Protein AF-A0A8H3SDQ5-F1 (afdb_monomer_lite)

Foldseek 3Di:
DDDDDDDDPDDDDDPPPPQDDCDPLNVVVLVVQQDPPCVVCSLLSVLLCLPDLVNLVCLQPVPPDPDDDDDDPDHRDPSDDSVSSVVSNLVSCVVLVLSNLLSCLVVVLQCLQCPPLSVLLSLLSCLCVVVVDDQPPPVSVVVSVVVDPDDPVSNVVSSLQNVLLVQQSQLASDSSLSSLCSSVVVSHLVSLVVDDLVVQLVSSVVSPDDSVRSNSSNVRSVVVVD

Radius of gyration: 19.56 Å; chains: 1; bounding box: 53×41×50 Å

Sequence (226 aa):
MPHQWLDAAGAADTGLEGIGAVTPAVCGWFLEQLTPSKPNYLMEQLIELLFPRAGLDRLIDPKSTPESTSASKAQSPKDLSAAVLSRLRLGVFKAEPLRSINRLIAQGKFVKSLQSDATAVRDILSTMTEEALEIGSPDLLARVAIRIDTTQQELSDALVAVQSLQALVRIAEDPEDVPIIYGKRYRTIRVIMQADKDSWIAQMVKEGISKDNALKAYDFAERIDC

Organism: NCBI:txid91492

Secondary structure (DSSP, 8-state):
----------------TTS----HHHHHHHHHHS-TT-GGGHHHHHHHHH-SGGGTHHHH-TTSSS----S---PPPTT--HHHHHHHHHHHHHH-HHHHHHHHHHTTTTHHHHGGGHHHHHHHHHHHHHHTPPTT-HHHHHHHHHH----HHHHHHHHHHHHHHHHHHHH-SSTTHHHHHHHTT--SHHHHHTS-HHHHHHHHHHTT--HHHHHHHHHHHHHHH-

pLDDT: mean 80.73, std 18.99, range [26.91, 97.31]

Structure (mmCIF, N/CA/C/O backbone):
data_AF-A0A8H3SDQ5-F1
#
_entry.id   AF-A0A8H3SDQ5-F1
#
loop_
_atom_site.group_PDB
_atom_site.id
_atom_site.type_symbol
_atom_site.label_atom_id
_atom_site.label_alt_id
_atom_site.label_comp_id
_atom_site.label_asym_id
_atom_site.label_entity_id
_atom_site.label_seq_id
_atom_site.pdbx_PDB_ins_code
_atom_site.Cartn_x
_atom_site.Cartn_y
_atom_site.Cartn_z
_atom_site.occupancy
_atom_site.B_iso_or_equiv
_atom_site.auth_seq_id
_atom_site.auth_comp_id
_atom_site.auth_asym_id
_atom_site.auth_atom_id
_atom_site.pdbx_PDB_model_num
ATOM 1 N N . MET A 1 1 ? 37.833 10.287 6.181 1.00 30.58 1 MET A N 1
ATOM 2 C CA . MET A 1 1 ? 37.771 8.811 6.160 1.00 30.58 1 MET A CA 1
ATOM 3 C C . MET A 1 1 ? 36.529 8.411 5.376 1.00 30.58 1 MET A C 1
ATOM 5 O O . MET A 1 1 ? 35.463 8.870 5.766 1.00 30.58 1 MET A O 1
ATOM 9 N N . PRO A 1 2 ? 36.654 7.707 4.238 1.00 34.69 2 PRO A N 1
ATOM 10 C CA . PRO A 1 2 ? 35.530 7.436 3.348 1.00 34.69 2 PRO A CA 1
ATOM 11 C C . PRO A 1 2 ? 34.860 6.073 3.614 1.00 34.69 2 PRO A C 1
ATOM 13 O O . PRO A 1 2 ? 35.528 5.074 3.850 1.00 34.69 2 PRO A O 1
ATOM 16 N N . HIS A 1 3 ? 33.527 6.119 3.570 1.00 31.58 3 HIS A N 1
ATOM 17 C CA . HIS A 1 3 ? 32.499 5.103 3.304 1.00 31.58 3 HIS A CA 1
ATOM 18 C C . HIS A 1 3 ? 32.880 3.607 3.244 1.00 31.58 3 HIS A C 1
ATOM 20 O O . HIS A 1 3 ? 33.429 3.131 2.255 1.00 31.58 3 HIS A O 1
ATOM 26 N N . GLN A 1 4 ? 32.403 2.851 4.240 1.00 30.08 4 GLN A N 1
ATOM 27 C CA . GLN A 1 4 ? 32.106 1.415 4.163 1.00 30.08 4 GLN A CA 1
ATOM 28 C C . GLN A 1 4 ? 30.583 1.233 4.097 1.00 30.08 4 GLN A C 1
ATOM 30 O O . GLN A 1 4 ? 29.905 1.321 5.114 1.00 30.08 4 GLN A O 1
ATOM 35 N N . TRP A 1 5 ? 30.051 1.009 2.898 1.00 30.19 5 TRP A N 1
ATOM 36 C CA . TRP A 1 5 ? 28.708 0.463 2.664 1.00 30.19 5 TRP A CA 1
ATOM 37 C C . TRP A 1 5 ? 28.781 -0.395 1.406 1.00 30.19 5 TRP A C 1
ATOM 39 O O . TRP A 1 5 ? 28.366 0.034 0.338 1.00 30.19 5 TRP A O 1
ATOM 49 N N . LEU A 1 6 ? 29.419 -1.555 1.519 1.00 33.38 6 LEU A N 1
ATOM 50 C CA . LEU A 1 6 ? 29.415 -2.652 0.550 1.00 33.38 6 LEU A CA 1
ATOM 51 C C . LEU A 1 6 ? 30.178 -3.780 1.237 1.00 33.38 6 LEU A C 1
ATOM 53 O O . LEU A 1 6 ? 31.396 -3.788 1.178 1.00 33.38 6 LEU A O 1
ATOM 57 N N . ASP A 1 7 ? 29.466 -4.592 2.019 1.00 31.41 7 ASP A N 1
ATOM 58 C CA . ASP A 1 7 ? 29.777 -6.004 2.289 1.00 31.41 7 ASP A CA 1
ATOM 59 C C . ASP A 1 7 ? 28.796 -6.539 3.338 1.00 31.41 7 ASP A C 1
ATOM 61 O O . ASP A 1 7 ? 29.049 -6.551 4.538 1.00 31.41 7 ASP A O 1
ATOM 65 N N . ALA A 1 8 ? 27.629 -6.964 2.857 1.00 30.55 8 ALA A N 1
ATOM 66 C CA . ALA A 1 8 ? 26.777 -7.929 3.545 1.00 30.55 8 ALA A CA 1
ATOM 67 C C . ALA A 1 8 ? 25.876 -8.633 2.517 1.00 30.55 8 ALA A C 1
ATOM 69 O O . ALA A 1 8 ? 24.652 -8.611 2.607 1.00 30.55 8 ALA A O 1
ATOM 70 N N . ALA A 1 9 ? 26.493 -9.243 1.502 1.00 33.22 9 ALA A N 1
ATOM 71 C CA . ALA A 1 9 ? 25.845 -10.278 0.705 1.00 33.22 9 ALA A CA 1
ATOM 72 C C . ALA A 1 9 ? 26.031 -11.619 1.432 1.00 33.22 9 ALA A C 1
ATOM 74 O O . ALA A 1 9 ? 26.952 -12.382 1.150 1.00 33.22 9 ALA A O 1
ATOM 75 N N . GLY A 1 10 ? 25.177 -11.869 2.425 1.00 26.91 10 GLY A N 1
ATOM 76 C CA . GLY A 1 10 ? 24.978 -13.200 2.988 1.00 26.91 10 GLY A CA 1
ATOM 77 C C . GLY A 1 10 ? 24.065 -13.990 2.058 1.00 26.91 10 GLY A C 1
ATOM 78 O O . GLY A 1 10 ? 22.919 -13.605 1.844 1.00 26.91 10 GLY A O 1
ATOM 79 N N . ALA A 1 11 ? 24.608 -15.054 1.475 1.00 39.62 11 ALA A N 1
ATOM 80 C CA . ALA A 1 11 ? 23.946 -15.942 0.536 1.00 39.62 11 ALA A CA 1
ATOM 81 C C . ALA A 1 11 ? 22.596 -16.461 1.064 1.00 39.62 11 ALA A C 1
ATOM 83 O O . ALA A 1 11 ? 22.542 -17.199 2.046 1.00 39.62 11 ALA A O 1
ATOM 84 N N . ALA A 1 12 ? 21.521 -16.123 0.356 1.00 31.56 12 ALA A N 1
ATOM 85 C CA . ALA A 1 12 ? 20.292 -16.897 0.343 1.00 31.56 12 ALA A CA 1
ATOM 86 C C . ALA A 1 12 ? 19.918 -17.125 -1.122 1.00 31.56 12 ALA A C 1
ATOM 88 O O . ALA A 1 12 ? 19.583 -16.194 -1.858 1.00 31.56 12 ALA A O 1
ATOM 89 N N . ASP A 1 13 ? 20.069 -18.384 -1.512 1.00 37.22 13 ASP A N 1
ATOM 90 C CA . ASP A 1 13 ? 19.678 -19.003 -2.769 1.00 37.22 13 ASP A CA 1
ATOM 91 C C . ASP A 1 13 ? 18.252 -18.571 -3.159 1.00 37.22 13 ASP A C 1
ATOM 93 O O . ASP A 1 13 ? 17.250 -19.060 -2.639 1.00 37.22 13 ASP A O 1
ATOM 97 N N . THR A 1 14 ? 18.160 -17.559 -4.019 1.00 34.75 14 THR A N 1
ATOM 98 C CA . THR A 1 14 ? 16.919 -17.145 -4.671 1.00 34.75 14 THR A CA 1
ATOM 99 C C . THR A 1 14 ? 17.187 -17.237 -6.159 1.00 34.75 14 THR A C 1
ATOM 101 O O . THR A 1 14 ? 18.066 -16.550 -6.672 1.00 34.75 14 THR A O 1
ATOM 104 N N . GLY A 1 15 ? 16.466 -18.131 -6.840 1.00 31.66 15 GLY A N 1
ATOM 105 C CA . GLY A 1 15 ? 16.557 -18.379 -8.279 1.00 31.66 15 GLY A CA 1
ATOM 106 C C . GLY A 1 15 ? 16.223 -17.144 -9.121 1.00 31.66 15 GLY A C 1
ATOM 107 O O . GLY A 1 15 ? 15.150 -17.045 -9.708 1.00 31.66 15 GLY A O 1
ATOM 108 N N . LEU A 1 16 ? 17.162 -16.204 -9.172 1.00 35.38 16 LEU A N 1
ATOM 109 C CA . LEU A 1 16 ? 17.170 -14.973 -9.956 1.00 35.38 16 LEU A CA 1
ATOM 110 C C . LEU A 1 16 ? 18.430 -14.923 -10.834 1.00 35.38 16 LEU A C 1
ATOM 112 O O . LEU A 1 16 ? 19.017 -13.865 -11.054 1.00 35.38 16 LEU A O 1
ATOM 116 N N . GLU A 1 17 ? 18.850 -16.067 -11.371 1.00 32.06 17 GLU A N 1
ATOM 117 C CA . GLU A 1 17 ? 19.803 -16.083 -12.476 1.00 32.06 17 GLU A CA 1
ATOM 118 C C . GLU A 1 17 ? 19.077 -15.642 -13.755 1.00 32.06 17 GLU A C 1
ATOM 120 O O . GLU A 1 17 ? 18.335 -16.405 -14.368 1.00 32.06 17 GLU A O 1
ATOM 125 N N . GLY A 1 18 ? 19.251 -14.371 -14.137 1.00 36.41 18 GLY A N 1
ATOM 126 C CA . GLY A 1 18 ? 18.887 -13.904 -15.480 1.00 36.41 18 GLY A CA 1
ATOM 127 C C . GLY A 1 18 ? 18.412 -12.459 -15.635 1.00 36.41 18 GLY A C 1
ATOM 128 O O . GLY A 1 18 ? 18.231 -12.026 -16.770 1.00 36.41 18 GLY A O 1
ATOM 129 N N . ILE A 1 19 ? 18.211 -11.678 -14.566 1.00 44.28 19 ILE A N 1
ATOM 130 C CA . ILE A 1 19 ? 17.657 -10.313 -14.691 1.00 44.28 19 ILE A CA 1
ATOM 131 C C . ILE A 1 19 ? 18.576 -9.298 -13.997 1.00 44.28 19 ILE A C 1
ATOM 133 O O . ILE A 1 19 ? 18.698 -9.273 -12.774 1.00 44.28 19 ILE A O 1
ATOM 137 N N . GLY A 1 20 ? 19.243 -8.471 -14.810 1.00 50.56 20 GLY A N 1
ATOM 138 C CA . GLY A 1 20 ? 20.377 -7.618 -14.438 1.00 50.56 20 GLY A CA 1
ATOM 139 C C . GLY A 1 20 ? 20.200 -6.771 -13.171 1.00 50.56 20 GLY A C 1
ATOM 140 O O . GLY A 1 20 ? 19.129 -6.232 -12.873 1.00 50.56 20 GLY A O 1
ATOM 141 N N . ALA A 1 21 ? 21.283 -6.638 -12.403 1.00 60.00 21 ALA A N 1
ATOM 142 C CA . ALA A 1 21 ? 21.400 -5.685 -11.299 1.00 60.00 21 ALA A CA 1
ATOM 143 C C . ALA A 1 21 ? 21.074 -4.250 -11.764 1.00 60.00 21 ALA A C 1
ATOM 145 O O . ALA A 1 21 ? 21.225 -3.926 -12.942 1.00 60.00 21 ALA A O 1
ATOM 146 N N . VAL A 1 22 ? 20.596 -3.389 -10.856 1.00 69.31 22 VAL A N 1
ATOM 147 C CA . VAL A 1 22 ? 20.411 -1.964 -11.179 1.00 69.31 22 VAL A CA 1
ATOM 148 C C . VAL A 1 22 ? 21.799 -1.407 -11.478 1.00 69.31 22 VAL A C 1
ATOM 150 O O . VAL A 1 22 ? 22.673 -1.440 -10.613 1.00 69.31 22 VAL A O 1
ATOM 153 N N . THR A 1 23 ? 22.033 -0.973 -12.715 1.00 79.31 23 THR A N 1
ATOM 154 C CA . THR A 1 23 ? 23.366 -0.526 -13.120 1.00 79.31 23 THR A CA 1
ATOM 155 C C . THR A 1 23 ? 23.669 0.848 -12.512 1.00 79.31 23 THR A C 1
ATOM 157 O O . THR A 1 23 ? 22.746 1.639 -12.293 1.00 79.31 23 THR A O 1
ATOM 160 N N . PRO A 1 24 ? 24.950 1.195 -12.279 1.00 81.00 24 PRO A N 1
ATOM 161 C CA . PRO A 1 24 ? 25.327 2.537 -11.832 1.00 81.00 24 PRO A CA 1
ATOM 162 C C . PRO A 1 24 ? 24.789 3.650 -12.744 1.00 81.00 24 PRO A C 1
ATOM 164 O O . PRO A 1 24 ? 24.462 4.730 -12.263 1.00 81.00 24 PRO A O 1
ATOM 167 N N . ALA A 1 25 ? 24.635 3.366 -14.044 1.00 81.75 25 ALA A N 1
ATOM 168 C CA . ALA A 1 25 ? 24.032 4.280 -15.011 1.00 81.75 25 ALA A CA 1
ATOM 169 C C . ALA A 1 25 ? 22.540 4.536 -14.734 1.00 81.75 25 ALA A C 1
ATOM 171 O O . ALA A 1 25 ? 22.094 5.678 -14.814 1.00 81.75 25 ALA A O 1
ATOM 172 N N . VAL A 1 26 ? 21.775 3.502 -14.362 1.00 81.75 26 VAL A N 1
ATOM 173 C CA . VAL A 1 26 ? 20.369 3.653 -13.949 1.00 81.75 26 VAL A CA 1
ATOM 174 C C . VAL A 1 26 ? 20.271 4.445 -12.647 1.00 81.75 26 VAL A C 1
ATOM 176 O O . VAL A 1 26 ? 19.470 5.373 -12.567 1.00 81.75 26 VAL A O 1
ATOM 179 N N . CYS A 1 27 ? 21.108 4.142 -11.650 1.00 80.38 27 CYS A N 1
ATOM 180 C CA . CYS A 1 27 ? 21.134 4.895 -10.392 1.00 80.38 27 CYS A CA 1
ATOM 181 C C . CYS A 1 27 ? 21.476 6.376 -10.613 1.00 80.38 27 CYS A C 1
ATOM 183 O O . CYS A 1 27 ? 20.779 7.244 -10.095 1.00 80.38 27 CYS A O 1
ATOM 185 N N . GLY A 1 28 ? 22.516 6.663 -11.403 1.00 79.94 28 GLY A N 1
ATOM 186 C CA . GLY A 1 28 ? 22.921 8.028 -11.740 1.00 79.94 28 GLY A CA 1
ATOM 187 C C . GLY A 1 28 ? 21.809 8.798 -12.447 1.00 79.94 28 GLY A C 1
ATOM 188 O O . GLY A 1 28 ? 21.490 9.911 -12.044 1.00 79.94 28 GLY A O 1
ATOM 189 N N . TRP A 1 29 ? 21.142 8.170 -13.419 1.00 84.12 29 TRP A N 1
ATOM 190 C CA . TRP A 1 29 ? 20.010 8.786 -14.107 1.00 84.12 29 TRP A CA 1
ATOM 191 C C . TRP A 1 29 ? 18.845 9.090 -13.161 1.00 84.12 29 TRP A C 1
ATOM 193 O O . TRP A 1 29 ? 18.286 10.180 -13.219 1.00 84.12 29 TRP A O 1
ATOM 203 N N . PHE A 1 30 ? 18.498 8.176 -12.248 1.00 83.12 30 PHE A N 1
ATOM 204 C CA . PHE A 1 30 ? 17.477 8.451 -11.234 1.00 83.12 30 PHE A CA 1
ATOM 205 C C . PHE A 1 30 ? 17.857 9.645 -10.359 1.00 83.12 30 PHE A C 1
ATOM 207 O O . PHE A 1 30 ? 17.029 10.522 -10.154 1.00 83.12 30 PHE A O 1
ATOM 214 N N . LEU A 1 31 ? 19.106 9.721 -9.895 1.00 80.75 31 LEU A N 1
ATOM 215 C CA . LEU A 1 31 ? 19.585 10.860 -9.107 1.00 80.75 31 LEU A CA 1
ATOM 216 C C . LEU A 1 31 ? 19.505 12.186 -9.877 1.00 80.75 31 LEU A C 1
ATOM 218 O O . LEU A 1 31 ? 19.239 13.209 -9.261 1.00 80.75 31 LEU A O 1
ATOM 222 N N . GLU A 1 32 ? 19.683 12.177 -11.199 1.00 81.62 32 GLU A N 1
ATOM 223 C CA . GLU A 1 32 ? 19.491 13.365 -12.045 1.00 81.62 32 GLU A CA 1
ATOM 224 C C . GLU A 1 32 ? 18.017 13.774 -12.182 1.00 81.62 32 GLU A C 1
ATOM 226 O O . GLU A 1 32 ? 17.725 14.963 -12.319 1.00 81.62 32 GLU A O 1
ATOM 231 N N . GLN A 1 33 ? 17.083 12.815 -12.150 1.00 78.00 33 GLN A N 1
ATOM 232 C CA . GLN A 1 33 ? 15.643 13.111 -12.147 1.00 78.00 33 GLN A CA 1
ATOM 233 C C . GLN A 1 33 ? 15.166 13.659 -10.797 1.00 78.00 33 GLN A C 1
ATOM 235 O O . GLN A 1 33 ? 14.177 14.389 -10.737 1.00 78.00 33 GLN A O 1
ATOM 240 N N . LEU A 1 34 ? 15.850 13.306 -9.708 1.00 80.50 34 LEU A N 1
ATOM 241 C CA . LEU A 1 34 ? 15.532 13.782 -8.368 1.00 80.50 34 LEU A CA 1
ATOM 242 C C . LEU A 1 34 ? 16.129 15.183 -8.182 1.00 80.50 34 LEU A C 1
ATOM 244 O O . LEU A 1 34 ? 17.340 15.386 -8.186 1.00 80.50 34 LEU A O 1
ATOM 248 N N . THR A 1 35 ? 15.267 16.183 -8.028 1.00 66.12 35 THR A N 1
ATOM 249 C CA . THR A 1 35 ? 15.677 17.583 -7.883 1.00 66.12 35 THR A CA 1
ATOM 250 C C . THR A 1 35 ? 16.574 17.784 -6.647 1.00 66.12 35 THR A C 1
ATOM 252 O O . THR A 1 35 ? 16.138 17.533 -5.517 1.00 66.12 35 THR A O 1
ATOM 255 N N . PRO A 1 36 ? 17.793 18.340 -6.799 1.00 55.78 36 PRO A N 1
ATOM 256 C CA . PRO A 1 36 ? 18.720 18.551 -5.683 1.00 55.78 36 PRO A CA 1
ATOM 257 C C . PRO A 1 36 ? 18.316 19.693 -4.734 1.00 55.78 36 PRO A C 1
ATOM 259 O O . PRO A 1 36 ? 18.978 19.917 -3.724 1.00 55.78 36 PRO A O 1
ATOM 262 N N . SER A 1 37 ? 17.230 20.424 -5.007 1.00 50.81 37 SER A N 1
ATOM 263 C CA . SER A 1 37 ? 16.805 21.579 -4.202 1.00 50.81 37 SER A CA 1
ATOM 264 C C . SER A 1 37 ? 16.304 21.222 -2.797 1.00 50.81 37 SER A C 1
ATOM 266 O O . SER A 1 37 ? 16.158 22.113 -1.963 1.00 50.81 37 SER A O 1
ATOM 268 N N . LYS A 1 38 ? 16.024 19.942 -2.517 1.00 54.56 38 LYS A N 1
ATOM 269 C CA . LYS A 1 38 ? 15.544 19.459 -1.213 1.00 54.56 38 LYS A CA 1
ATOM 270 C C . LYS A 1 38 ? 16.165 18.090 -0.869 1.00 54.56 38 LYS A C 1
ATOM 272 O O . LYS A 1 38 ? 15.482 17.073 -0.979 1.00 54.56 38 LYS A O 1
ATOM 277 N N . PRO A 1 39 ? 17.443 18.039 -0.444 1.00 54.97 39 PRO A N 1
ATOM 278 C CA . PRO A 1 39 ? 18.153 16.778 -0.186 1.00 54.97 39 PRO A CA 1
ATOM 279 C C . PRO A 1 39 ? 17.498 15.921 0.908 1.00 54.97 39 PRO A C 1
ATOM 281 O O . PRO A 1 39 ? 17.577 14.699 0.856 1.00 54.97 39 PRO A O 1
ATOM 284 N N . ASN A 1 40 ? 16.774 16.545 1.844 1.00 59.00 40 ASN A N 1
ATOM 285 C CA . ASN A 1 40 ? 16.072 15.846 2.926 1.00 59.00 40 ASN A CA 1
ATOM 286 C C . ASN A 1 40 ? 14.792 15.115 2.479 1.00 59.00 40 ASN A C 1
ATOM 288 O O . ASN A 1 40 ? 14.148 14.498 3.315 1.00 59.00 40 ASN A O 1
ATOM 292 N N . TYR A 1 41 ? 14.425 15.183 1.193 1.00 73.31 41 TYR A N 1
ATOM 293 C CA . TYR A 1 41 ? 13.191 14.596 0.654 1.00 73.31 41 TYR A CA 1
ATOM 294 C C . TYR A 1 41 ? 13.456 13.651 -0.528 1.00 73.31 41 TYR A C 1
ATOM 296 O O . TYR A 1 41 ? 12.649 13.541 -1.453 1.00 73.31 41 TYR A O 1
ATOM 304 N N . LEU A 1 42 ? 14.642 13.032 -0.573 1.00 81.19 42 LEU A N 1
ATOM 305 C CA . LEU A 1 42 ? 15.037 12.154 -1.679 1.00 81.19 42 LEU A CA 1
ATOM 306 C C . LEU A 1 42 ? 14.077 10.962 -1.819 1.00 81.19 42 LEU A C 1
ATOM 308 O O . LEU A 1 42 ? 13.702 10.596 -2.931 1.00 81.19 42 LEU A O 1
ATOM 312 N N . MET A 1 43 ? 13.672 10.373 -0.691 1.00 84.06 43 MET A N 1
ATOM 313 C CA . MET A 1 43 ? 12.797 9.203 -0.680 1.00 84.06 43 MET A CA 1
ATOM 314 C C . MET A 1 43 ? 11.390 9.553 -1.163 1.00 84.06 43 MET A C 1
ATOM 316 O O . MET A 1 43 ? 10.798 8.820 -1.946 1.00 84.06 43 MET A O 1
ATOM 320 N N . GLU A 1 44 ? 10.872 10.704 -0.751 1.00 84.69 44 GLU A N 1
ATOM 321 C CA . GLU A 1 44 ? 9.589 11.237 -1.186 1.00 84.69 44 GLU A CA 1
ATOM 322 C C . GLU A 1 44 ? 9.607 11.459 -2.690 1.00 84.69 44 GLU A C 1
ATOM 324 O O . GLU A 1 44 ? 8.751 10.920 -3.378 1.00 84.69 44 GLU A O 1
ATOM 329 N N . GLN A 1 45 ? 10.620 12.149 -3.217 1.00 85.06 45 GLN A N 1
ATOM 330 C CA . GLN A 1 45 ? 10.758 12.370 -4.658 1.00 85.06 45 GLN A CA 1
ATOM 331 C C . GLN A 1 45 ? 10.868 11.049 -5.438 1.00 85.06 45 GLN A C 1
ATOM 333 O O . GLN A 1 45 ? 10.277 10.909 -6.508 1.00 85.06 45 GLN A O 1
ATOM 338 N N . LEU A 1 46 ? 11.569 10.050 -4.891 1.00 87.62 46 LEU A N 1
ATOM 339 C CA . LEU A 1 46 ? 11.663 8.725 -5.502 1.00 87.62 46 LEU A CA 1
ATOM 340 C C . LEU A 1 46 ? 10.307 8.002 -5.511 1.00 87.62 46 LEU A C 1
ATOM 342 O O . LEU A 1 46 ? 9.930 7.416 -6.526 1.00 87.62 46 LEU A O 1
ATOM 346 N N . ILE A 1 47 ? 9.547 8.071 -4.418 1.00 88.31 47 ILE A N 1
ATOM 347 C CA . ILE A 1 47 ? 8.179 7.541 -4.343 1.00 88.31 47 ILE A CA 1
ATOM 348 C C . ILE A 1 47 ? 7.257 8.295 -5.309 1.00 88.31 47 ILE A C 1
ATOM 350 O O . ILE A 1 47 ? 6.434 7.685 -5.987 1.00 88.31 47 ILE A O 1
ATOM 354 N N . GLU A 1 48 ? 7.392 9.613 -5.428 1.00 87.44 48 GLU A N 1
ATOM 355 C CA . GLU A 1 48 ? 6.602 10.403 -6.373 1.00 87.44 48 GLU A CA 1
ATOM 356 C C . GLU A 1 48 ? 6.857 10.015 -7.828 1.00 87.44 48 GLU A C 1
ATOM 358 O O . GLU A 1 48 ? 5.920 10.050 -8.627 1.00 87.44 48 GLU A O 1
ATOM 363 N N . LEU A 1 49 ? 8.098 9.644 -8.144 1.00 87.31 49 LEU A N 1
ATOM 364 C CA . LEU A 1 49 ? 8.540 9.232 -9.470 1.00 87.31 49 LEU A CA 1
ATOM 365 C C . LEU A 1 49 ? 8.116 7.797 -9.812 1.00 87.31 49 LEU A C 1
ATOM 367 O O . LEU A 1 49 ? 7.732 7.519 -10.947 1.00 87.31 49 LEU A O 1
ATOM 371 N N . LEU A 1 50 ? 8.194 6.877 -8.846 1.00 88.56 50 LEU A N 1
ATOM 372 C CA . LEU A 1 50 ? 7.950 5.448 -9.077 1.00 88.56 50 LEU A CA 1
ATOM 373 C C . LEU A 1 50 ? 6.469 5.044 -9.004 1.00 88.56 50 LEU A C 1
ATOM 375 O O . LEU A 1 50 ? 6.122 3.915 -9.363 1.00 88.56 50 LEU A O 1
ATOM 379 N N . PHE A 1 51 ? 5.597 5.934 -8.529 1.00 88.88 51 PHE A N 1
ATOM 380 C CA . PHE A 1 51 ? 4.187 5.643 -8.293 1.00 88.88 51 PHE A CA 1
ATOM 381 C C . PHE A 1 51 ? 3.290 6.708 -8.939 1.00 88.88 51 PHE A C 1
ATOM 383 O O . PHE A 1 51 ? 3.537 7.902 -8.760 1.00 88.88 51 PHE A O 1
ATOM 390 N N . PRO A 1 52 ? 2.213 6.319 -9.648 1.00 86.00 52 PRO A N 1
ATOM 391 C CA . PRO A 1 52 ? 1.710 4.957 -9.815 1.00 86.00 52 PRO A CA 1
ATOM 392 C C . PRO A 1 52 ? 2.412 4.244 -10.981 1.00 86.00 52 PRO A C 1
ATOM 394 O O . PRO A 1 52 ? 3.071 4.875 -11.809 1.00 86.00 52 PRO A O 1
ATOM 397 N N . ARG A 1 53 ? 2.203 2.932 -11.112 1.00 85.56 53 ARG A N 1
ATOM 398 C CA . ARG A 1 53 ? 2.783 2.102 -12.177 1.00 85.56 53 ARG A CA 1
ATOM 399 C C . ARG A 1 53 ? 2.506 2.658 -13.575 1.00 85.56 53 ARG A C 1
ATOM 401 O O . ARG A 1 53 ? 3.391 2.634 -14.419 1.00 85.56 53 ARG A O 1
ATOM 408 N N . ALA A 1 54 ? 1.311 3.207 -13.801 1.00 82.44 54 ALA A N 1
ATOM 409 C CA . ALA A 1 54 ? 0.910 3.791 -15.086 1.00 82.44 54 ALA A CA 1
ATOM 410 C C . ALA A 1 54 ? 1.789 4.977 -15.548 1.00 82.44 54 ALA A C 1
ATOM 412 O O . ALA A 1 54 ? 1.754 5.340 -16.720 1.00 82.44 54 ALA A O 1
ATOM 413 N N . GLY A 1 55 ? 2.559 5.599 -14.646 1.00 78.00 55 GLY A N 1
ATOM 414 C CA . GLY A 1 55 ? 3.503 6.667 -14.986 1.00 78.00 55 GLY A CA 1
ATOM 415 C C . GLY A 1 55 ? 4.883 6.170 -15.428 1.00 78.00 55 GLY A C 1
ATOM 416 O O . GLY A 1 55 ? 5.642 6.949 -15.999 1.00 78.00 55 GLY A O 1
ATOM 417 N N . LEU A 1 56 ? 5.211 4.895 -15.194 1.00 84.44 56 LEU A N 1
ATOM 418 C CA . LEU A 1 56 ? 6.564 4.358 -15.376 1.00 84.44 56 LEU A CA 1
ATOM 419 C C . LEU A 1 56 ? 6.974 4.221 -16.842 1.00 84.44 56 LEU A C 1
ATOM 421 O O . LEU A 1 56 ? 8.145 4.413 -17.161 1.00 84.44 56 LEU A O 1
ATOM 425 N N . ASP A 1 57 ? 6.029 3.945 -17.741 1.00 81.56 57 ASP A N 1
ATOM 426 C CA . ASP A 1 57 ? 6.326 3.793 -19.172 1.00 81.56 57 ASP A CA 1
ATOM 427 C C . ASP A 1 57 ? 6.911 5.086 -19.769 1.00 81.56 57 ASP A C 1
ATOM 429 O O . ASP A 1 57 ? 7.779 5.041 -20.643 1.00 81.56 57 ASP A O 1
ATOM 433 N N . ARG A 1 58 ? 6.537 6.245 -19.206 1.00 79.31 58 ARG A N 1
ATOM 434 C CA . ARG A 1 58 ? 7.070 7.564 -19.584 1.00 79.31 58 ARG A CA 1
ATOM 435 C C . ARG A 1 58 ? 8.548 7.742 -19.229 1.00 79.31 58 ARG A C 1
ATOM 437 O O . ARG A 1 58 ? 9.217 8.566 -19.844 1.00 79.31 58 ARG A O 1
ATOM 444 N N . LEU A 1 59 ? 9.054 6.992 -18.247 1.00 82.00 59 LEU A N 1
ATOM 445 C CA . LEU A 1 59 ? 10.469 7.012 -17.859 1.00 82.00 59 LEU A CA 1
ATOM 446 C C . LEU A 1 59 ? 11.333 6.207 -18.835 1.00 82.00 59 LEU A C 1
ATOM 448 O O . LEU A 1 59 ? 12.512 6.506 -19.003 1.00 82.00 59 LEU A O 1
ATOM 452 N N . ILE A 1 60 ? 10.749 5.193 -19.479 1.00 80.62 60 ILE A N 1
ATOM 453 C CA . ILE A 1 60 ? 11.435 4.355 -20.465 1.00 80.62 60 ILE A CA 1
ATOM 454 C C . ILE A 1 60 ? 11.436 5.058 -21.823 1.00 80.62 60 ILE A C 1
ATOM 456 O O . ILE A 1 60 ? 12.502 5.221 -22.421 1.00 80.62 60 ILE A O 1
ATOM 460 N N . ASP A 1 61 ? 10.262 5.508 -22.280 1.00 75.81 61 ASP A N 1
ATOM 461 C CA . ASP A 1 61 ? 10.087 6.206 -23.555 1.00 75.81 61 ASP A CA 1
ATOM 462 C C . ASP A 1 61 ? 9.324 7.536 -23.385 1.00 75.81 61 ASP A C 1
ATOM 464 O O . ASP A 1 61 ? 8.090 7.577 -23.475 1.00 75.81 61 ASP A O 1
ATOM 468 N N . PRO A 1 62 ? 10.051 8.655 -23.207 1.00 65.62 62 PRO A N 1
ATOM 469 C CA . PRO A 1 62 ? 9.460 9.984 -23.058 1.00 65.62 62 PRO A CA 1
ATOM 470 C C . PRO A 1 62 ? 8.710 10.487 -24.303 1.00 65.62 62 PRO A C 1
ATOM 472 O O . PRO A 1 62 ? 8.014 11.496 -24.221 1.00 65.62 62 PRO A O 1
ATOM 475 N N . LYS A 1 63 ? 8.866 9.842 -25.472 1.00 59.72 63 LYS A N 1
ATOM 476 C CA . LYS A 1 63 ? 8.289 10.294 -26.755 1.00 59.72 63 LYS A CA 1
ATOM 477 C C . LYS A 1 63 ? 6.925 9.671 -27.073 1.00 59.72 63 LYS A C 1
ATOM 479 O O . LYS A 1 63 ? 6.343 9.985 -28.108 1.00 59.72 63 LYS A O 1
ATOM 484 N N . SER A 1 64 ? 6.404 8.812 -26.2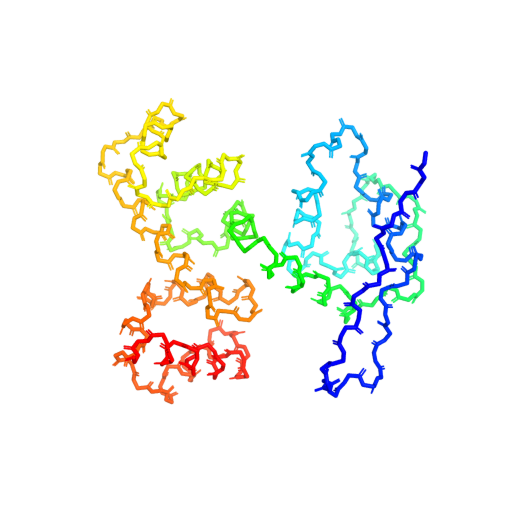02 1.00 50.78 64 SER A N 1
ATOM 485 C CA . SER A 1 64 ? 5.217 7.986 -26.451 1.00 50.78 64 SER A CA 1
ATOM 486 C C . SER A 1 64 ? 3.855 8.686 -26.241 1.00 50.78 64 SER A C 1
ATOM 488 O O . SER A 1 64 ? 2.814 8.039 -26.349 1.00 50.78 64 SER A O 1
ATOM 490 N N . THR A 1 65 ? 3.785 10.001 -25.977 1.00 43.66 65 THR A N 1
ATOM 491 C CA . THR A 1 65 ? 2.501 10.746 -25.935 1.00 43.66 65 THR A CA 1
ATOM 492 C C . THR A 1 65 ? 2.682 12.232 -26.302 1.00 43.66 65 THR A C 1
ATOM 494 O O . THR A 1 65 ? 3.647 12.849 -25.842 1.00 43.66 65 THR A O 1
ATOM 497 N N . PRO A 1 66 ? 1.788 12.836 -27.117 1.00 44.72 66 PRO A N 1
ATOM 498 C CA . PRO A 1 66 ? 1.919 14.216 -27.571 1.00 44.72 66 PRO A CA 1
ATOM 499 C C . PRO A 1 66 ? 1.360 15.165 -26.513 1.00 44.72 66 PRO A C 1
ATOM 501 O O . PRO A 1 66 ? 0.186 15.484 -26.569 1.00 44.72 66 PRO A O 1
ATOM 504 N N . GLU A 1 67 ? 2.171 15.540 -25.525 1.00 48.72 67 GLU A N 1
ATOM 505 C CA . GLU A 1 67 ? 2.073 16.781 -24.730 1.00 48.72 67 GLU A CA 1
ATOM 506 C C . GLU A 1 67 ? 2.875 16.608 -23.435 1.00 48.72 67 GLU A C 1
ATOM 508 O O . GLU A 1 67 ? 2.389 16.048 -22.458 1.00 48.72 67 GLU A O 1
ATOM 513 N N . SER A 1 68 ? 4.114 17.104 -23.414 1.00 39.09 68 SER A N 1
ATOM 514 C CA . SER A 1 68 ? 4.615 17.817 -22.237 1.00 39.09 68 SER A CA 1
ATOM 515 C C . SER A 1 68 ? 5.879 18.594 -22.587 1.00 39.09 68 SER A C 1
ATOM 517 O O . SER A 1 68 ? 6.956 18.050 -22.829 1.00 39.09 68 SER A O 1
ATOM 519 N N . THR A 1 69 ? 5.727 19.909 -22.615 1.00 45.50 69 THR A N 1
ATOM 520 C CA . THR A 1 69 ? 6.803 20.888 -22.548 1.00 45.50 69 THR A CA 1
ATOM 521 C C . THR A 1 69 ? 7.525 20.787 -21.200 1.00 45.50 69 THR A C 1
ATOM 523 O O . THR A 1 69 ? 6.887 20.751 -20.150 1.00 45.50 69 THR A O 1
ATOM 526 N N . SER A 1 70 ? 8.863 20.799 -21.269 1.00 45.62 70 SER A N 1
ATOM 527 C CA . SER A 1 70 ? 9.849 21.030 -20.193 1.00 45.62 70 SER A CA 1
ATOM 528 C C . SER A 1 70 ? 9.920 20.034 -19.020 1.00 45.62 70 SER A C 1
ATOM 530 O O . SER A 1 70 ? 9.214 20.196 -18.036 1.00 45.62 70 SER A O 1
ATOM 532 N N . ALA A 1 71 ? 10.881 19.096 -19.052 1.00 41.97 71 ALA A N 1
ATOM 533 C CA . ALA A 1 71 ? 12.126 19.128 -18.254 1.00 41.97 71 ALA A CA 1
ATOM 534 C C . ALA A 1 71 ? 12.899 17.788 -18.356 1.00 41.97 71 ALA A C 1
ATOM 536 O O . ALA A 1 71 ? 12.307 16.721 -18.376 1.00 41.97 71 ALA A O 1
ATOM 537 N N . SER A 1 72 ? 14.234 17.885 -18.390 1.00 45.84 72 SER A N 1
ATOM 538 C CA . SER A 1 72 ? 15.261 16.836 -18.557 1.00 45.84 72 SER A CA 1
ATOM 539 C C . SER A 1 72 ? 15.482 16.272 -19.977 1.00 45.84 72 SER A C 1
ATOM 541 O O . SER A 1 72 ? 14.734 15.460 -20.507 1.00 45.84 72 SER A O 1
ATOM 543 N N . LYS A 1 73 ? 16.587 16.715 -20.598 1.00 49.94 73 LYS A N 1
ATOM 544 C CA . LYS A 1 73 ? 17.140 16.239 -21.885 1.00 49.94 73 LYS A CA 1
ATOM 545 C C . LYS A 1 73 ? 17.921 14.914 -21.760 1.00 49.94 73 LYS A C 1
ATOM 547 O O . LYS A 1 73 ? 18.521 14.483 -22.744 1.00 49.94 73 LYS A O 1
ATOM 552 N N . ALA A 1 74 ? 17.976 14.301 -20.576 1.00 59.84 74 ALA A N 1
ATOM 553 C CA . ALA A 1 74 ? 18.750 13.086 -20.347 1.00 59.84 74 ALA A CA 1
ATOM 554 C C . ALA A 1 74 ? 18.003 11.869 -20.910 1.00 59.84 74 ALA A C 1
ATOM 556 O O . ALA A 1 74 ? 17.012 11.413 -20.341 1.00 59.84 74 ALA A O 1
ATOM 557 N N . GLN A 1 75 ? 18.483 11.361 -22.048 1.00 68.81 75 GLN A N 1
ATOM 558 C CA . GLN A 1 75 ? 18.027 10.102 -22.633 1.00 68.81 75 GLN A CA 1
ATOM 559 C C . GLN A 1 75 ? 18.052 8.999 -21.561 1.00 68.81 75 GLN A C 1
ATOM 561 O O . GLN A 1 75 ? 19.050 8.857 -20.852 1.00 68.81 75 GLN A O 1
ATOM 566 N N . SER A 1 76 ? 16.971 8.223 -21.456 1.00 78.06 76 SER A N 1
ATOM 567 C CA . SER A 1 76 ? 16.905 7.072 -20.556 1.00 78.06 76 SER A CA 1
ATOM 568 C C . SER A 1 76 ? 18.067 6.097 -20.835 1.00 78.06 76 SER A C 1
ATOM 570 O O . SER A 1 76 ? 18.423 5.872 -22.001 1.00 78.06 76 SER A O 1
ATOM 572 N N . PRO A 1 77 ? 18.704 5.521 -19.796 1.00 83.00 77 PRO A N 1
ATOM 573 C CA . PRO A 1 77 ? 19.759 4.530 -19.979 1.00 83.00 77 PRO A CA 1
ATOM 574 C C . PRO A 1 77 ? 19.240 3.319 -20.758 1.00 83.00 77 PRO A C 1
ATOM 576 O O . PRO A 1 77 ? 18.115 2.881 -20.538 1.00 83.00 77 PRO A O 1
ATOM 579 N N . LYS A 1 78 ? 20.075 2.727 -21.623 1.00 81.62 78 LYS A N 1
ATOM 580 C CA . LYS A 1 78 ? 19.692 1.559 -22.446 1.00 81.62 78 LYS A CA 1
ATOM 581 C C . LYS A 1 78 ? 19.240 0.350 -21.619 1.00 81.62 78 LYS A C 1
ATOM 583 O O . LYS A 1 78 ? 18.435 -0.442 -22.093 1.00 81.62 78 LYS A O 1
ATOM 588 N N . ASP A 1 79 ? 19.746 0.240 -20.395 1.00 84.06 79 ASP A N 1
ATOM 589 C CA . ASP A 1 79 ? 19.440 -0.861 -19.480 1.00 84.06 79 ASP A CA 1
ATOM 590 C C . ASP A 1 79 ? 18.181 -0.591 -18.633 1.00 84.06 79 ASP A C 1
ATOM 592 O O . ASP A 1 79 ? 17.743 -1.456 -17.866 1.00 84.06 79 ASP A O 1
ATOM 596 N N . LEU A 1 80 ? 17.583 0.605 -18.743 1.00 85.12 80 LEU A N 1
ATOM 597 C CA . LEU A 1 80 ? 16.325 0.924 -18.081 1.00 85.12 80 LEU A CA 1
ATOM 598 C C . LEU A 1 80 ? 15.187 0.178 -18.782 1.00 85.12 80 LEU A C 1
ATOM 600 O O . LEU A 1 80 ? 14.849 0.445 -19.931 1.00 85.12 80 LEU A O 1
ATOM 604 N N . SER A 1 81 ? 14.575 -0.757 -18.064 1.00 87.19 81 SER A N 1
ATOM 605 C CA . SER A 1 81 ? 13.463 -1.565 -18.558 1.00 87.19 81 SER A CA 1
ATOM 606 C C . SER A 1 81 ? 12.306 -1.574 -17.565 1.00 87.19 81 SER A C 1
ATOM 608 O O . SER A 1 81 ? 12.479 -1.276 -16.380 1.00 87.19 81 SER A O 1
ATOM 610 N N . ALA A 1 82 ? 11.126 -1.993 -18.028 1.00 86.56 82 ALA A N 1
ATOM 611 C CA . ALA A 1 82 ? 9.950 -2.157 -17.175 1.00 86.56 82 ALA A CA 1
ATOM 612 C C . ALA A 1 82 ? 10.215 -3.114 -15.999 1.00 86.56 82 ALA A C 1
ATOM 614 O O . ALA A 1 82 ? 9.737 -2.881 -14.891 1.00 86.56 82 ALA A O 1
ATOM 615 N N . ALA A 1 83 ? 11.033 -4.152 -16.207 1.00 86.81 83 ALA A N 1
ATOM 616 C CA . ALA A 1 83 ? 11.429 -5.081 -15.151 1.00 86.81 83 ALA A CA 1
ATOM 617 C C . ALA A 1 83 ? 12.287 -4.397 -14.071 1.00 86.81 83 ALA A C 1
ATOM 619 O O . ALA A 1 83 ? 12.049 -4.592 -12.877 1.00 86.81 83 ALA A O 1
ATOM 620 N N . VAL A 1 84 ? 13.244 -3.552 -14.473 1.00 87.94 84 VAL A N 1
ATOM 621 C CA . VAL A 1 84 ? 14.085 -2.779 -13.542 1.00 87.94 84 VAL A CA 1
ATOM 622 C C . VAL A 1 84 ? 13.238 -1.790 -12.741 1.00 87.94 84 VAL A C 1
ATOM 624 O O . VAL A 1 84 ? 13.360 -1.750 -11.516 1.00 87.94 84 VAL A O 1
ATOM 627 N N . LEU A 1 85 ? 12.341 -1.052 -13.403 1.00 88.88 85 LEU A N 1
ATOM 628 C CA . LEU A 1 85 ? 11.417 -0.123 -12.743 1.00 88.88 85 LEU A CA 1
ATOM 629 C C . LEU A 1 85 ? 10.474 -0.842 -11.777 1.00 88.88 85 LEU A C 1
ATOM 631 O O . LEU A 1 85 ? 10.283 -0.388 -10.651 1.00 88.88 85 LEU A O 1
ATOM 635 N N . SER A 1 86 ? 9.932 -1.994 -12.181 1.00 88.50 86 SER A N 1
ATOM 636 C CA . SER A 1 86 ? 9.077 -2.806 -11.318 1.00 88.50 86 SER A CA 1
ATOM 637 C C . SER A 1 86 ? 9.830 -3.265 -10.073 1.00 88.50 86 SER A C 1
ATOM 639 O O . SER A 1 86 ? 9.319 -3.115 -8.968 1.00 88.50 86 SER A O 1
ATOM 641 N N . ARG A 1 87 ? 11.067 -3.758 -10.215 1.00 86.88 87 ARG A N 1
ATOM 642 C CA . ARG A 1 87 ? 11.884 -4.170 -9.064 1.00 86.88 87 ARG A CA 1
ATOM 643 C C . ARG A 1 87 ? 12.191 -3.001 -8.131 1.00 86.88 87 ARG A C 1
ATOM 645 O O . ARG A 1 87 ? 12.068 -3.161 -6.922 1.00 86.88 87 ARG A O 1
ATOM 652 N N . LEU A 1 88 ? 12.570 -1.843 -8.676 1.00 89.06 88 LEU A N 1
ATOM 653 C CA . LEU A 1 88 ? 12.829 -0.638 -7.882 1.00 89.06 88 LEU A CA 1
ATOM 654 C C . LEU A 1 88 ? 11.585 -0.208 -7.104 1.00 89.06 88 LEU A C 1
ATOM 656 O O . LEU A 1 88 ? 11.667 0.005 -5.899 1.00 89.06 88 LEU A O 1
ATOM 660 N N . ARG A 1 89 ? 10.424 -0.160 -7.763 1.00 91.38 89 ARG A N 1
ATOM 661 C CA . ARG A 1 89 ? 9.150 0.187 -7.124 1.00 91.38 89 ARG A CA 1
ATOM 662 C C . ARG A 1 89 ? 8.795 -0.777 -5.993 1.00 91.38 89 ARG A C 1
ATOM 664 O O . ARG A 1 89 ? 8.433 -0.327 -4.912 1.00 91.38 89 ARG A O 1
ATOM 671 N N . LEU A 1 90 ? 8.929 -2.084 -6.219 1.00 91.25 90 LEU A N 1
ATOM 672 C CA . LEU A 1 90 ? 8.676 -3.094 -5.186 1.00 91.25 90 LEU A CA 1
ATOM 673 C C . LEU A 1 90 ? 9.682 -2.991 -4.030 1.00 91.25 90 LEU A C 1
ATOM 675 O O . LEU A 1 90 ? 9.298 -3.145 -2.875 1.00 91.25 90 LEU A O 1
ATOM 679 N N . GLY A 1 91 ? 10.951 -2.688 -4.317 1.00 90.56 91 GLY A N 1
ATOM 680 C CA . GLY A 1 91 ? 11.968 -2.437 -3.293 1.00 90.56 91 GLY A CA 1
ATOM 681 C C . GLY A 1 91 ? 11.642 -1.216 -2.431 1.00 90.56 91 GLY A C 1
ATOM 682 O O . GLY A 1 91 ? 11.678 -1.306 -1.207 1.00 90.56 91 GLY A O 1
ATOM 683 N N . VAL A 1 92 ? 11.250 -0.104 -3.061 1.00 91.75 92 VAL A N 1
ATOM 684 C CA . VAL A 1 92 ? 10.814 1.114 -2.359 1.00 91.75 92 VAL A CA 1
ATOM 685 C C . VAL A 1 92 ? 9.554 0.855 -1.542 1.00 91.75 92 VAL A C 1
ATOM 687 O O . VAL A 1 92 ? 9.491 1.279 -0.396 1.00 91.75 92 VAL A O 1
ATOM 690 N N . PHE A 1 93 ? 8.584 0.106 -2.069 1.00 93.94 93 PHE A N 1
ATOM 691 C CA . PHE A 1 93 ? 7.389 -0.251 -1.306 1.00 93.94 93 PHE A CA 1
ATOM 692 C C . PHE A 1 93 ? 7.712 -1.083 -0.061 1.00 93.94 93 PHE A C 1
ATOM 694 O O . PHE A 1 93 ? 7.171 -0.811 1.005 1.00 93.94 93 PHE A O 1
ATOM 701 N N . LYS A 1 94 ? 8.617 -2.061 -0.170 1.00 91.62 94 LYS A N 1
ATOM 702 C CA . LYS A 1 94 ? 9.041 -2.881 0.975 1.00 91.62 94 LYS A CA 1
ATOM 703 C C . LYS A 1 94 ? 9.763 -2.062 2.046 1.00 91.62 94 LYS A C 1
ATOM 705 O O . LYS A 1 94 ? 9.593 -2.346 3.226 1.00 91.62 94 LYS A O 1
ATOM 710 N N . ALA A 1 95 ? 10.553 -1.068 1.642 1.00 90.88 95 ALA A N 1
ATOM 711 C CA . ALA A 1 95 ? 11.253 -0.182 2.569 1.00 90.88 95 ALA A CA 1
ATOM 712 C C . ALA A 1 95 ? 10.318 0.863 3.201 1.00 90.88 95 ALA A C 1
ATOM 714 O O . ALA A 1 95 ? 10.395 1.122 4.396 1.00 90.88 95 ALA A O 1
ATOM 715 N N . GLU A 1 96 ? 9.420 1.441 2.403 1.00 91.81 96 GLU A N 1
ATOM 716 C CA . GLU A 1 96 ? 8.594 2.595 2.765 1.00 91.81 96 GLU A CA 1
ATOM 717 C C . GLU A 1 96 ? 7.109 2.364 2.416 1.00 91.81 96 GLU A C 1
ATOM 719 O O . GLU A 1 96 ? 6.518 3.085 1.592 1.00 91.81 96 GLU A O 1
ATOM 724 N N . PRO A 1 97 ? 6.457 1.356 3.028 1.00 93.44 97 PRO A N 1
ATOM 725 C CA . PRO A 1 97 ? 5.114 0.942 2.634 1.00 93.44 97 PRO A CA 1
ATOM 726 C C . PRO A 1 97 ? 4.074 2.032 2.896 1.00 93.44 97 PRO A C 1
ATOM 728 O O . PRO A 1 97 ? 3.246 2.328 2.036 1.00 93.44 97 PRO A O 1
ATOM 731 N N . LEU A 1 98 ? 4.142 2.691 4.056 1.00 94.12 98 LEU A N 1
ATOM 732 C CA . LEU A 1 98 ? 3.168 3.717 4.443 1.00 94.12 98 LEU A CA 1
ATOM 733 C C . LEU A 1 98 ? 3.300 4.990 3.609 1.00 94.12 98 LEU A C 1
ATOM 735 O O . LEU A 1 98 ? 2.285 5.562 3.215 1.00 94.12 98 LEU A O 1
ATOM 739 N N . ARG A 1 99 ? 4.528 5.397 3.267 1.00 93.31 99 ARG A N 1
ATOM 740 C CA . ARG A 1 99 ? 4.762 6.536 2.366 1.00 93.31 99 ARG A CA 1
ATOM 741 C C . ARG A 1 99 ? 4.252 6.242 0.955 1.00 93.31 99 ARG A C 1
ATOM 743 O O . ARG A 1 99 ? 3.619 7.099 0.339 1.00 93.31 99 ARG A O 1
ATOM 750 N N . SER A 1 100 ? 4.445 5.012 0.477 1.00 94.25 100 SER A N 1
ATOM 751 C CA . SER A 1 100 ? 3.910 4.554 -0.811 1.00 94.25 100 SER A CA 1
ATOM 752 C C . SER A 1 100 ? 2.376 4.593 -0.833 1.00 94.25 100 SER A C 1
ATOM 754 O O . SER A 1 100 ? 1.785 5.122 -1.775 1.00 94.25 100 SER A O 1
ATOM 756 N N . ILE A 1 101 ? 1.710 4.115 0.226 1.00 95.62 101 ILE A N 1
ATOM 757 C CA . ILE A 1 101 ? 0.246 4.215 0.348 1.00 95.62 101 ILE A CA 1
ATOM 758 C C . ILE A 1 101 ? -0.215 5.666 0.424 1.00 95.62 101 ILE A C 1
ATOM 760 O O . ILE A 1 101 ? -1.143 6.040 -0.291 1.00 95.62 101 ILE A O 1
ATOM 764 N N . ASN A 1 102 ? 0.447 6.504 1.221 1.00 94.31 102 ASN A N 1
ATOM 765 C CA . ASN A 1 102 ? 0.130 7.927 1.323 1.00 94.31 102 ASN A CA 1
ATOM 766 C C . ASN A 1 102 ? 0.180 8.613 -0.058 1.00 94.31 102 ASN A C 1
ATOM 768 O O . ASN A 1 102 ? -0.715 9.387 -0.415 1.00 94.31 102 ASN A O 1
ATOM 772 N N . ARG A 1 103 ? 1.161 8.247 -0.900 1.00 93.00 103 ARG A N 1
ATOM 773 C CA . ARG A 1 103 ? 1.243 8.709 -2.293 1.00 93.00 103 ARG A CA 1
ATOM 774 C C . ARG A 1 103 ? 0.069 8.228 -3.146 1.00 93.00 103 ARG A C 1
ATOM 776 O O . ARG A 1 103 ? -0.507 9.030 -3.880 1.00 93.00 103 ARG A O 1
ATOM 783 N N . LEU A 1 104 ? -0.322 6.959 -3.044 1.00 93.81 104 LEU A N 1
ATOM 784 C CA . LEU A 1 104 ? -1.476 6.431 -3.781 1.00 93.81 104 LEU A CA 1
ATOM 785 C C . LEU A 1 104 ? -2.796 7.095 -3.353 1.00 93.81 104 LEU A C 1
ATOM 787 O O . LEU A 1 104 ? -3.661 7.336 -4.201 1.00 93.81 104 LEU A O 1
ATOM 791 N N . ILE A 1 105 ? -2.951 7.448 -2.071 1.00 94.25 105 ILE A N 1
ATOM 792 C CA . ILE A 1 105 ? -4.104 8.227 -1.590 1.00 94.25 105 ILE A CA 1
ATOM 793 C C . ILE A 1 105 ? -4.086 9.630 -2.205 1.00 94.25 105 ILE A C 1
ATOM 795 O O . ILE A 1 105 ? -5.105 10.058 -2.745 1.00 94.25 105 ILE A O 1
ATOM 799 N N . ALA A 1 106 ? -2.935 10.312 -2.213 1.00 91.25 106 ALA A N 1
ATOM 800 C CA . ALA A 1 106 ? -2.782 11.633 -2.836 1.00 91.25 106 ALA A CA 1
ATOM 801 C C . ALA A 1 106 ? -3.124 11.635 -4.339 1.00 91.25 106 ALA A C 1
ATOM 803 O O . ALA A 1 106 ? -3.635 12.619 -4.863 1.00 91.25 106 ALA A O 1
ATOM 804 N N . GLN A 1 107 ? -2.882 10.517 -5.027 1.00 89.00 107 GLN A N 1
ATOM 805 C CA . GLN A 1 107 ? -3.214 10.309 -6.443 1.00 89.00 107 GLN A CA 1
ATOM 806 C C . GLN A 1 107 ? -4.659 9.860 -6.681 1.00 89.00 107 GLN A C 1
ATOM 808 O O . GLN A 1 107 ? -5.048 9.545 -7.806 1.00 89.00 107 GLN A O 1
ATOM 813 N N . GLY A 1 108 ? -5.455 9.781 -5.620 1.00 90.12 108 GLY A N 1
ATOM 814 C CA . GLY A 1 108 ? -6.868 9.467 -5.685 1.00 90.12 108 GLY A CA 1
ATOM 815 C C . GLY A 1 108 ? -7.197 7.990 -5.910 1.00 90.12 108 GLY A C 1
ATOM 816 O O . GLY A 1 108 ? -8.352 7.660 -6.187 1.00 90.12 108 GLY A O 1
ATOM 817 N N . LYS A 1 109 ? -6.235 7.071 -5.742 1.00 91.44 109 LYS A N 1
ATOM 818 C CA . LYS A 1 109 ? -6.469 5.620 -5.907 1.00 91.44 109 LYS A CA 1
ATOM 819 C C . LYS A 1 109 ? -7.471 5.056 -4.895 1.00 91.44 109 LYS A C 1
ATOM 821 O O . LYS A 1 109 ? -8.088 4.031 -5.158 1.00 91.44 109 LYS A O 1
ATOM 826 N N . PHE A 1 110 ? -7.680 5.766 -3.787 1.00 91.06 110 PHE A N 1
ATOM 827 C CA . PHE A 1 110 ? -8.616 5.417 -2.718 1.00 91.06 110 PHE A CA 1
ATOM 828 C C . PHE A 1 110 ? -9.887 6.283 -2.688 1.00 91.06 110 PHE A C 1
ATOM 830 O O . PHE A 1 110 ? -10.694 6.130 -1.775 1.00 91.06 110 PHE A O 1
ATOM 837 N N . VAL A 1 111 ? -10.107 7.192 -3.649 1.00 77.75 111 VAL A N 1
ATOM 838 C CA . VAL A 1 111 ? -11.196 8.200 -3.579 1.00 77.75 111 VAL A CA 1
ATOM 839 C C . VAL A 1 111 ? -12.567 7.574 -3.331 1.00 77.75 111 VAL A C 1
ATOM 841 O O . VAL A 1 111 ? -13.349 8.083 -2.535 1.00 77.75 111 VAL A O 1
ATOM 844 N N . LYS A 1 112 ? -12.850 6.425 -3.953 1.00 82.25 112 LYS A N 1
ATOM 845 C CA . LYS A 1 112 ? -14.137 5.734 -3.783 1.00 82.25 112 LYS A CA 1
ATOM 846 C C . LYS A 1 112 ? -14.307 5.083 -2.406 1.00 82.25 112 LYS A C 1
ATOM 848 O O . LYS A 1 112 ? -15.442 4.855 -1.998 1.00 82.25 112 LYS A O 1
ATOM 853 N N . SER A 1 113 ? -13.211 4.758 -1.721 1.00 86.50 113 SER A N 1
ATOM 854 C CA . SER A 1 113 ? -13.209 3.952 -0.496 1.00 86.50 113 SER A CA 1
ATOM 855 C C . SER A 1 113 ? -12.888 4.730 0.780 1.00 86.50 113 SER A C 1
ATOM 857 O O . SER A 1 113 ? -13.354 4.310 1.834 1.00 86.50 113 SER A O 1
ATOM 859 N N . LEU A 1 114 ? -12.106 5.814 0.693 1.00 86.19 114 LEU A N 1
ATOM 860 C CA . LEU A 1 114 ? -11.750 6.685 1.824 1.00 86.19 114 LEU A CA 1
ATOM 861 C C . LEU A 1 114 ? -12.584 7.976 1.891 1.00 86.19 114 LEU A C 1
ATOM 863 O O . LEU A 1 114 ? -12.685 8.546 2.964 1.00 86.19 114 LEU A O 1
ATOM 867 N N . GLN A 1 115 ? -13.194 8.424 0.785 1.00 78.81 115 GLN A N 1
ATOM 868 C CA . GLN A 1 115 ? -14.102 9.586 0.732 1.00 78.81 115 GLN A CA 1
ATOM 869 C C . GLN A 1 115 ? -13.626 10.798 1.570 1.00 78.81 115 GLN A C 1
ATOM 871 O O . GLN A 1 115 ? -12.550 11.325 1.286 1.00 78.81 115 GLN A O 1
ATOM 876 N N . SER A 1 116 ? -14.413 11.241 2.561 1.00 69.12 116 SER A N 1
ATOM 877 C CA . SER A 1 116 ? -14.130 12.377 3.458 1.00 69.12 116 SER A CA 1
ATOM 878 C C . SER A 1 116 ? -12.840 12.221 4.257 1.00 69.12 116 SER A C 1
ATOM 880 O O . SER A 1 116 ? -12.193 13.211 4.585 1.00 69.12 116 SER A O 1
ATOM 882 N N . ASP A 1 117 ? -12.424 10.985 4.510 1.00 80.44 117 ASP A N 1
ATOM 883 C CA . ASP A 1 117 ? -11.356 10.678 5.456 1.00 80.44 117 ASP A CA 1
ATOM 884 C C . ASP A 1 117 ? -9.981 10.739 4.782 1.00 80.44 117 ASP A C 1
ATOM 886 O O . ASP A 1 117 ? -8.953 10.685 5.449 1.00 80.44 117 ASP A O 1
ATOM 890 N N . ALA A 1 118 ? -9.928 10.861 3.449 1.00 87.88 118 ALA A N 1
ATOM 891 C CA . ALA A 1 118 ? -8.682 10.785 2.692 1.00 87.88 118 ALA A CA 1
ATOM 892 C C . ALA A 1 118 ? -7.644 11.825 3.144 1.00 87.88 118 ALA A C 1
ATOM 894 O O . ALA A 1 118 ? -6.465 11.492 3.225 1.00 87.88 118 ALA A O 1
ATOM 895 N N . THR A 1 119 ? -8.055 13.055 3.462 1.00 88.50 119 THR A N 1
ATOM 896 C CA . THR A 1 119 ? -7.136 14.094 3.958 1.00 88.50 119 THR A CA 1
ATOM 897 C C . THR A 1 119 ? -6.602 13.737 5.345 1.00 88.50 119 THR A C 1
ATOM 899 O O . THR A 1 119 ? -5.391 13.630 5.514 1.00 88.50 119 THR A O 1
ATOM 902 N N . ALA A 1 120 ? -7.487 13.430 6.298 1.00 90.00 120 ALA A N 1
ATOM 903 C CA . ALA A 1 120 ? -7.094 13.059 7.657 1.00 90.00 120 ALA A CA 1
ATOM 904 C C . ALA A 1 120 ? -6.197 11.806 7.687 1.00 90.00 120 ALA A C 1
ATOM 906 O O . ALA A 1 120 ? -5.178 11.777 8.375 1.00 90.00 120 ALA A O 1
ATOM 907 N N . VAL A 1 121 ? -6.509 10.789 6.876 1.00 93.00 121 VAL A N 1
ATOM 908 C CA . VAL A 1 121 ? -5.684 9.579 6.720 1.00 93.00 121 VAL A CA 1
ATOM 909 C C . VAL A 1 121 ? -4.291 9.926 6.192 1.00 93.00 121 VAL A C 1
ATOM 911 O O . VAL A 1 121 ? -3.299 9.396 6.696 1.00 93.00 121 VAL A O 1
ATOM 914 N N . ARG A 1 122 ? -4.188 10.819 5.200 1.00 92.50 122 ARG A N 1
ATOM 915 C CA . ARG A 1 122 ? -2.891 11.268 4.672 1.00 92.50 122 ARG A CA 1
ATOM 916 C C . ARG A 1 122 ? -2.080 12.016 5.717 1.00 92.50 122 ARG A C 1
ATOM 918 O O . ARG A 1 122 ? -0.876 11.790 5.813 1.00 92.50 122 ARG A O 1
ATOM 925 N N . ASP A 1 123 ? -2.711 12.872 6.505 1.00 90.31 123 ASP A N 1
ATOM 926 C CA . ASP A 1 123 ? -2.014 13.671 7.509 1.00 90.31 123 ASP A CA 1
ATOM 927 C C . ASP A 1 123 ? -1.521 12.802 8.676 1.00 90.31 123 ASP A C 1
ATOM 929 O O . ASP A 1 123 ? -0.384 12.966 9.133 1.00 90.31 123 ASP A O 1
ATOM 933 N N . ILE A 1 124 ? -2.310 11.802 9.093 1.00 92.94 124 ILE A N 1
ATOM 934 C CA . ILE A 1 124 ? -1.877 10.783 10.063 1.00 92.94 124 ILE A CA 1
ATOM 935 C C . ILE A 1 124 ? -0.689 9.990 9.508 1.00 92.94 124 ILE A C 1
ATOM 937 O O . ILE A 1 124 ? 0.340 9.898 10.175 1.00 92.94 124 ILE A O 1
ATOM 941 N N . LEU A 1 125 ? -0.789 9.453 8.284 1.00 93.62 125 LEU A N 1
ATOM 942 C CA . LEU A 1 125 ? 0.305 8.698 7.656 1.00 93.62 125 LEU A CA 1
ATOM 943 C C . LEU A 1 125 ? 1.580 9.541 7.523 1.00 93.62 125 LEU A C 1
ATOM 945 O O . LEU A 1 125 ? 2.671 9.050 7.810 1.00 93.62 125 LEU A O 1
ATOM 949 N N . SER A 1 126 ? 1.449 10.808 7.126 1.00 91.69 126 SER A N 1
ATOM 950 C CA . SER A 1 126 ? 2.579 11.741 7.025 1.00 91.69 126 SER A CA 1
ATOM 951 C C . SER A 1 126 ? 3.233 11.923 8.391 1.00 91.69 126 SER A C 1
ATOM 953 O O . SER A 1 126 ? 4.418 11.647 8.529 1.00 91.69 126 SER A O 1
ATOM 955 N N . THR A 1 127 ? 2.448 12.232 9.425 1.00 91.38 127 THR A N 1
ATOM 956 C CA . THR A 1 127 ? 2.947 12.410 10.799 1.00 91.38 127 THR A CA 1
ATOM 957 C C . THR A 1 127 ? 3.654 11.155 11.318 1.00 91.38 127 THR A C 1
ATOM 959 O O . THR A 1 127 ? 4.756 11.246 11.852 1.00 91.38 127 THR A O 1
ATOM 962 N N . MET A 1 128 ? 3.079 9.968 11.097 1.00 92.06 128 MET A N 1
ATOM 963 C CA . MET A 1 128 ? 3.705 8.695 11.476 1.00 92.06 128 MET A CA 1
ATOM 964 C C . MET A 1 128 ? 5.055 8.483 10.787 1.00 92.06 128 MET A C 1
ATOM 966 O O . MET A 1 128 ? 6.009 8.050 11.424 1.00 92.06 128 MET A O 1
ATOM 970 N N . THR A 1 129 ? 5.145 8.779 9.489 1.00 90.69 129 THR A N 1
ATOM 971 C CA . THR A 1 129 ? 6.362 8.531 8.695 1.00 90.69 129 THR A CA 1
ATOM 972 C C . THR A 1 129 ? 7.433 9.613 8.833 1.00 90.69 129 THR A C 1
ATOM 974 O O . THR A 1 129 ? 8.611 9.317 8.644 1.00 90.69 129 THR A O 1
ATOM 977 N N . GLU A 1 130 ? 7.052 10.851 9.145 1.00 89.56 130 GLU A N 1
ATOM 978 C CA . GLU A 1 130 ? 7.963 11.977 9.383 1.00 89.56 130 GLU A CA 1
ATOM 979 C C . GLU A 1 130 ? 8.560 11.933 10.790 1.00 89.56 130 GLU A C 1
ATOM 981 O O . GLU A 1 130 ? 9.745 12.203 10.969 1.00 89.56 130 GLU A O 1
ATOM 986 N N . GLU A 1 131 ? 7.739 11.591 11.786 1.00 88.88 131 GLU A N 1
ATOM 987 C CA . GLU A 1 131 ? 8.118 11.629 13.203 1.00 88.88 131 GLU A CA 1
ATOM 988 C C . GLU A 1 131 ? 8.387 10.233 13.789 1.00 88.88 131 GLU A C 1
ATOM 990 O O . GLU A 1 131 ? 8.665 10.114 14.979 1.00 88.88 131 GLU A O 1
ATOM 995 N N . ALA A 1 132 ? 8.328 9.181 12.963 1.00 88.06 132 ALA A N 1
ATOM 996 C CA . ALA A 1 132 ? 8.511 7.783 13.364 1.00 88.06 132 ALA A CA 1
ATOM 997 C C . ALA A 1 132 ? 7.589 7.359 14.528 1.00 88.06 132 ALA A C 1
ATOM 999 O O . ALA A 1 132 ? 7.997 6.635 15.435 1.00 88.06 132 ALA A O 1
ATOM 1000 N N . LEU A 1 133 ? 6.337 7.825 14.500 1.00 89.81 133 LEU A N 1
ATOM 1001 C CA . LEU A 1 133 ? 5.351 7.567 15.549 1.00 89.81 133 LEU A CA 1
ATOM 1002 C C . LEU A 1 133 ? 4.496 6.340 15.232 1.00 89.81 133 LEU A C 1
ATOM 1004 O O . LEU A 1 133 ? 4.052 6.131 14.100 1.00 89.81 133 LEU A O 1
ATOM 1008 N N . GLU A 1 134 ? 4.210 5.552 16.266 1.00 88.19 134 GLU A N 1
ATOM 1009 C CA . GLU A 1 134 ? 3.333 4.390 16.163 1.00 88.19 134 GLU A CA 1
ATOM 1010 C C . GLU A 1 134 ? 1.855 4.784 16.137 1.00 88.19 134 GLU A C 1
ATOM 1012 O O . GLU A 1 134 ? 1.432 5.785 16.730 1.00 88.19 134 GLU A O 1
ATOM 1017 N N . ILE A 1 135 ? 1.047 3.953 15.476 1.00 84.81 135 ILE A N 1
ATOM 1018 C CA . ILE A 1 135 ? -0.395 4.161 15.406 1.00 84.81 135 ILE A CA 1
ATOM 1019 C C . ILE A 1 135 ? -1.034 4.088 16.792 1.00 84.81 135 ILE A C 1
ATOM 1021 O O . ILE A 1 135 ? -0.739 3.196 17.580 1.00 84.81 135 ILE A O 1
ATOM 1025 N N . GLY A 1 136 ? -1.931 5.028 17.089 1.00 80.31 136 GLY A N 1
ATOM 1026 C CA . GLY A 1 136 ? -2.615 5.086 18.381 1.00 80.31 136 GLY A CA 1
ATOM 1027 C C . GLY A 1 136 ? -1.721 5.483 19.561 1.00 80.31 136 GLY A C 1
ATOM 1028 O O . GLY A 1 136 ? -2.219 5.537 20.684 1.00 80.31 136 GLY A O 1
ATOM 1029 N N . SER A 1 137 ? -0.437 5.793 19.334 1.00 88.69 137 SER A N 1
ATOM 1030 C CA . SER A 1 137 ? 0.414 6.354 20.384 1.00 88.69 137 SER A CA 1
ATOM 1031 C C . SER A 1 137 ? -0.146 7.708 20.855 1.00 88.69 137 SER A C 1
ATOM 1033 O O . SER A 1 137 ? -0.632 8.490 20.028 1.00 88.69 137 SER A O 1
ATOM 1035 N N . PRO A 1 138 ? -0.082 8.025 22.164 1.00 86.69 138 PRO A N 1
ATOM 1036 C CA . PRO A 1 138 ? -0.525 9.323 22.676 1.00 86.69 138 PRO A CA 1
ATOM 1037 C C . PRO A 1 138 ? 0.161 10.500 21.973 1.00 86.69 138 PRO A C 1
ATOM 1039 O O . PRO A 1 138 ? -0.484 11.510 21.697 1.00 86.69 138 PRO A O 1
ATOM 1042 N N . ASP A 1 139 ? 1.438 10.337 21.621 1.00 89.00 139 ASP A N 1
ATOM 1043 C CA . ASP A 1 139 ? 2.222 11.343 20.907 1.00 89.00 139 ASP A CA 1
ATOM 1044 C C . ASP A 1 139 ? 1.693 11.578 19.489 1.00 89.00 139 ASP A C 1
ATOM 1046 O O . ASP A 1 139 ? 1.507 12.729 19.092 1.00 89.00 139 ASP A O 1
ATOM 1050 N N . LEU A 1 140 ? 1.365 10.514 18.741 1.00 88.81 140 LEU A N 1
ATOM 1051 C CA . LEU A 1 140 ? 0.732 10.653 17.428 1.00 88.81 140 LEU A CA 1
ATOM 1052 C C . LEU A 1 140 ? -0.595 11.398 17.548 1.00 88.81 140 LEU A C 1
ATOM 1054 O O . LEU A 1 140 ? -0.828 12.343 16.801 1.00 88.81 140 LEU A O 1
ATOM 1058 N N . LEU A 1 141 ? -1.445 11.001 18.497 1.00 85.44 141 LEU A N 1
ATOM 1059 C CA . LEU A 1 141 ? -2.748 11.633 18.708 1.00 85.44 141 LEU A CA 1
ATOM 1060 C C . LEU A 1 141 ? -2.602 13.121 19.039 1.00 85.44 141 LEU A C 1
ATOM 1062 O O . LEU A 1 141 ? -3.318 13.942 18.471 1.00 85.44 141 LEU A O 1
ATOM 1066 N N . ALA A 1 142 ? -1.642 13.479 19.895 1.00 86.19 142 ALA A N 1
ATOM 1067 C CA . ALA A 1 142 ? -1.356 14.868 20.234 1.00 86.19 142 ALA A CA 1
ATOM 1068 C C . ALA A 1 142 ? -0.873 15.673 19.016 1.00 86.19 142 ALA A C 1
ATOM 1070 O O . ALA A 1 142 ? -1.330 16.793 18.796 1.00 86.19 142 ALA A O 1
ATOM 1071 N N . ARG A 1 143 ? 0.019 15.112 18.190 1.00 87.81 143 ARG A N 1
ATOM 1072 C CA . ARG A 1 143 ? 0.528 15.773 16.974 1.00 87.81 143 ARG A CA 1
ATOM 1073 C C . ARG A 1 143 ? -0.555 15.979 15.926 1.00 87.81 143 ARG A C 1
ATOM 1075 O O . ARG A 1 143 ? -0.689 17.070 15.379 1.00 87.81 143 ARG A O 1
ATOM 1082 N N . VAL A 1 144 ? -1.324 14.933 15.667 1.00 85.81 144 VAL A N 1
ATOM 1083 C CA . VAL A 1 144 ? -2.412 14.898 14.688 1.00 85.81 144 VAL A CA 1
ATOM 1084 C C . VAL A 1 144 ? -3.518 15.878 15.092 1.00 85.81 144 VAL A C 1
ATOM 1086 O O . VAL A 1 144 ? -3.956 16.655 14.251 1.00 85.81 144 VAL A O 1
ATOM 1089 N N . ALA A 1 145 ? -3.872 15.947 16.381 1.00 80.56 145 ALA A N 1
ATOM 1090 C CA . ALA A 1 145 ? -4.848 16.910 16.903 1.00 80.56 145 ALA A CA 1
ATOM 1091 C C . ALA A 1 145 ? -4.408 18.382 16.780 1.00 80.56 145 ALA A C 1
ATOM 1093 O O . ALA A 1 145 ? -5.252 19.269 16.737 1.00 80.56 145 ALA A O 1
ATOM 1094 N N . ILE A 1 146 ? -3.099 18.659 16.732 1.00 81.50 146 ILE A N 1
ATOM 1095 C CA . ILE A 1 146 ? -2.568 20.015 16.505 1.00 81.50 146 ILE A CA 1
ATOM 1096 C C . ILE A 1 146 ? -2.517 20.346 15.006 1.00 81.50 146 ILE A C 1
ATOM 1098 O O . ILE A 1 146 ? -2.688 21.503 14.624 1.00 81.50 146 ILE A O 1
ATOM 1102 N N . ARG A 1 147 ? -2.222 19.353 14.159 1.00 75.94 147 ARG A N 1
ATOM 1103 C CA . ARG A 1 147 ? -1.979 19.543 12.720 1.00 75.94 147 ARG A CA 1
ATOM 1104 C C . ARG A 1 147 ? -3.252 19.538 11.873 1.00 75.94 147 ARG A C 1
ATOM 1106 O O . ARG A 1 147 ? -3.238 20.133 10.799 1.00 75.94 147 ARG A O 1
ATOM 1113 N N . ILE A 1 148 ? -4.305 18.857 12.316 1.00 76.38 148 I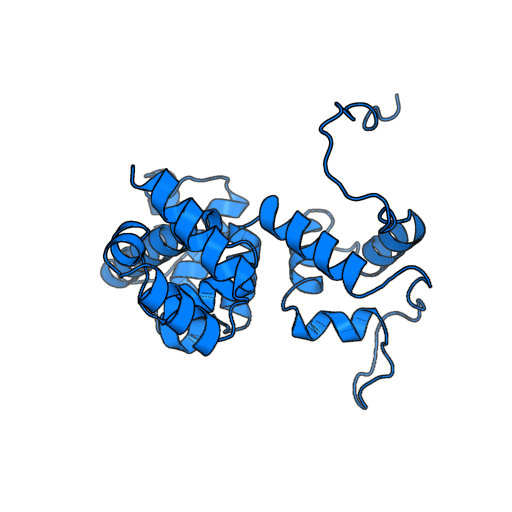LE A N 1
ATOM 1114 C CA . ILE A 1 148 ? -5.495 18.588 11.505 1.00 76.38 148 ILE A CA 1
ATOM 1115 C C . ILE A 1 148 ? -6.711 19.218 12.177 1.00 76.38 148 ILE A C 1
ATOM 1117 O O . ILE A 1 148 ? -7.076 18.852 13.293 1.00 76.38 148 ILE A O 1
ATOM 1121 N N . ASP A 1 149 ? -7.356 20.142 11.470 1.00 75.69 149 ASP A N 1
ATOM 1122 C CA . ASP A 1 149 ? -8.648 20.699 11.867 1.00 75.69 149 ASP A CA 1
ATOM 1123 C C . ASP A 1 149 ? -9.761 19.728 11.448 1.00 75.69 149 ASP A C 1
ATOM 1125 O O . ASP A 1 149 ? -10.261 19.767 10.324 1.00 75.69 149 ASP A O 1
ATOM 1129 N N . THR A 1 150 ? -10.067 18.768 12.321 1.00 76.44 150 THR A N 1
ATOM 1130 C CA . THR A 1 150 ? -11.064 17.719 12.078 1.00 76.44 150 THR A CA 1
ATOM 1131 C C . THR A 1 150 ? -11.841 17.417 13.353 1.00 76.44 150 THR A C 1
ATOM 1133 O O . THR A 1 150 ? -11.378 17.655 14.472 1.00 76.44 150 THR A O 1
ATOM 1136 N N . THR A 1 151 ? -13.049 16.890 13.203 1.00 84.06 151 THR A N 1
ATOM 1137 C CA . THR A 1 151 ? -13.855 16.456 14.343 1.00 84.06 151 THR A CA 1
ATOM 1138 C C . THR A 1 151 ? -13.258 15.207 15.000 1.00 84.06 151 THR A C 1
ATOM 1140 O O . THR A 1 151 ? -12.554 14.415 14.376 1.00 84.06 151 THR A O 1
ATOM 1143 N N . GLN A 1 152 ? -13.588 14.969 16.274 1.00 84.12 152 GLN A N 1
ATOM 1144 C CA . GLN A 1 152 ? -13.153 13.755 16.979 1.00 84.12 152 GLN A CA 1
ATOM 1145 C C . GLN A 1 152 ? -13.615 12.466 16.273 1.00 84.12 152 GLN A C 1
ATOM 1147 O O . GLN A 1 152 ? -12.904 11.461 16.299 1.00 84.12 152 GLN A O 1
ATOM 1152 N N . GLN A 1 153 ? -14.791 12.498 15.639 1.00 85.94 153 GLN A N 1
ATOM 1153 C CA . GLN A 1 153 ? -15.327 11.362 14.895 1.00 85.94 153 GLN A CA 1
ATOM 1154 C C . GLN A 1 153 ? -14.505 11.085 13.631 1.00 85.94 153 GLN A C 1
ATOM 1156 O O . GLN A 1 153 ? -14.044 9.964 13.447 1.00 85.94 153 GLN A O 1
ATOM 1161 N N . GLU A 1 154 ? -14.252 12.108 12.815 1.00 85.88 154 GLU A N 1
ATOM 1162 C CA . GLU A 1 154 ? -13.417 11.995 11.611 1.00 85.88 154 GLU A CA 1
ATOM 1163 C C . GLU A 1 154 ? -11.993 11.525 11.946 1.00 85.88 154 GLU A C 1
ATOM 1165 O O . GLU A 1 154 ? -11.439 10.675 11.250 1.00 85.88 154 GLU A O 1
ATOM 1170 N N . LEU A 1 155 ? -11.416 12.005 13.054 1.00 86.44 155 LEU A N 1
ATOM 1171 C CA . LEU A 1 155 ? -10.123 11.526 13.544 1.00 86.44 155 LEU A CA 1
ATOM 1172 C C . LEU A 1 155 ? -10.167 10.032 13.898 1.00 86.44 155 LEU A C 1
ATOM 1174 O O . LEU A 1 155 ? -9.267 9.278 13.527 1.00 86.44 155 LEU A O 1
ATOM 1178 N N . SER A 1 156 ? -11.208 9.593 14.608 1.00 88.56 156 SER A N 1
ATOM 1179 C CA . SER A 1 156 ? -11.396 8.181 14.957 1.00 88.56 156 SER A CA 1
ATOM 1180 C C . SER A 1 156 ? -11.528 7.302 13.710 1.00 88.56 156 SER A C 1
ATOM 1182 O O . SER A 1 156 ? -10.872 6.264 13.612 1.00 88.56 156 SER A O 1
ATOM 1184 N N . ASP A 1 157 ? -12.337 7.722 12.740 1.00 89.19 157 ASP A N 1
ATOM 1185 C CA . ASP A 1 157 ? -12.561 6.984 11.495 1.00 89.19 157 ASP A CA 1
ATOM 1186 C C . ASP A 1 157 ? -11.284 6.914 10.645 1.00 89.19 157 ASP A C 1
ATOM 1188 O O . ASP A 1 157 ? -10.913 5.842 10.150 1.00 89.19 157 ASP A O 1
ATOM 1192 N N . ALA A 1 158 ? -10.533 8.015 10.573 1.00 91.00 158 ALA A N 1
ATOM 1193 C CA . ALA A 1 158 ? -9.239 8.056 9.909 1.00 91.00 158 ALA A CA 1
ATOM 1194 C C . ALA A 1 158 ? -8.216 7.127 10.584 1.00 91.00 158 ALA A C 1
ATOM 1196 O O . ALA A 1 158 ? -7.513 6.394 9.890 1.00 91.00 158 ALA A O 1
ATOM 1197 N N . LEU A 1 159 ? -8.156 7.075 11.919 1.00 91.25 159 LEU A N 1
ATOM 1198 C CA . LEU A 1 159 ? -7.276 6.144 12.640 1.00 91.25 159 LEU A CA 1
ATOM 1199 C C . LEU A 1 159 ? -7.613 4.682 12.328 1.00 91.25 159 LEU A C 1
ATOM 1201 O O . LEU A 1 159 ? -6.707 3.893 12.053 1.00 91.25 159 LEU A O 1
ATOM 1205 N N . VAL A 1 160 ? -8.899 4.322 12.301 1.00 92.06 160 VAL A N 1
ATOM 1206 C CA . VAL A 1 160 ? -9.352 2.973 11.916 1.00 92.06 160 VAL A CA 1
ATOM 1207 C C . VAL A 1 160 ? -8.960 2.654 10.471 1.00 92.06 160 VAL A C 1
ATOM 1209 O O . VAL A 1 160 ? -8.510 1.541 10.166 1.00 92.06 160 VAL A O 1
ATOM 1212 N N . ALA A 1 161 ? -9.091 3.622 9.564 1.00 93.69 161 ALA A N 1
ATOM 1213 C CA . ALA A 1 161 ? -8.654 3.464 8.184 1.00 93.69 161 ALA A CA 1
ATOM 1214 C C . ALA A 1 161 ? -7.133 3.269 8.086 1.00 93.69 161 ALA A C 1
ATOM 1216 O O . ALA A 1 161 ? -6.694 2.354 7.391 1.00 93.69 161 ALA A O 1
ATOM 1217 N N . VAL A 1 162 ? -6.325 4.043 8.814 1.00 94.81 162 VAL A N 1
ATOM 1218 C CA . VAL A 1 162 ? -4.861 3.879 8.835 1.00 94.81 162 VAL A CA 1
ATOM 1219 C C . VAL A 1 162 ? -4.470 2.513 9.405 1.00 94.81 162 VAL A C 1
ATOM 1221 O O . VAL A 1 162 ? -3.637 1.838 8.804 1.00 94.81 162 VAL A O 1
ATOM 1224 N N . GLN A 1 163 ? -5.103 2.048 10.488 1.00 94.00 163 GLN A N 1
ATOM 1225 C CA . GLN A 1 163 ? -4.876 0.700 11.040 1.00 94.00 163 GLN A CA 1
ATOM 1226 C C . GLN A 1 163 ? -5.165 -0.391 10.005 1.00 94.00 163 GLN A C 1
ATOM 1228 O O . GLN A 1 163 ? -4.383 -1.326 9.827 1.00 94.00 163 GLN A O 1
ATOM 1233 N N . SER A 1 164 ? -6.272 -0.242 9.280 1.00 94.31 164 SER A N 1
ATOM 1234 C CA . SER A 1 164 ? -6.650 -1.148 8.196 1.00 94.31 164 SER A CA 1
ATOM 1235 C C . SER A 1 164 ? -5.586 -1.160 7.093 1.00 94.31 164 SER A C 1
ATOM 1237 O O . SER A 1 164 ? -5.118 -2.220 6.682 1.00 94.31 164 SER A O 1
ATOM 1239 N N . LEU A 1 165 ? -5.139 0.015 6.642 1.00 95.62 165 LEU A N 1
ATOM 1240 C CA . LEU A 1 165 ? -4.105 0.139 5.613 1.00 95.62 165 LEU A CA 1
ATOM 1241 C C . LEU A 1 165 ? -2.766 -0.453 6.069 1.00 95.62 165 LEU A C 1
ATOM 1243 O O . LEU A 1 165 ? -2.124 -1.143 5.283 1.00 95.62 165 LEU A O 1
ATOM 1247 N N . GLN A 1 166 ? -2.373 -0.258 7.332 1.00 94.12 166 GLN A N 1
ATOM 1248 C CA . GLN A 1 166 ? -1.175 -0.875 7.908 1.00 94.12 166 GLN A CA 1
ATOM 1249 C C . GLN A 1 166 ? -1.228 -2.404 7.890 1.00 94.12 166 GLN A C 1
ATOM 1251 O O . GLN A 1 166 ? -0.208 -3.050 7.658 1.00 94.12 166 GLN A O 1
ATOM 1256 N N . ALA A 1 167 ? -2.397 -2.995 8.132 1.00 93.00 167 ALA A N 1
ATOM 1257 C CA . ALA A 1 167 ? -2.563 -4.437 8.020 1.00 93.00 167 ALA A CA 1
ATOM 1258 C C . ALA A 1 167 ? -2.438 -4.897 6.559 1.00 93.00 167 ALA A C 1
ATOM 1260 O O . ALA A 1 167 ? -1.734 -5.862 6.270 1.00 93.00 167 ALA A O 1
ATOM 1261 N N . LEU A 1 168 ? -3.066 -4.177 5.628 1.00 95.56 168 LEU A N 1
ATOM 1262 C CA . LEU A 1 168 ? -3.081 -4.555 4.215 1.00 95.56 168 LEU A CA 1
ATOM 1263 C C . LEU A 1 168 ? -1.719 -4.422 3.529 1.00 95.56 168 LEU A C 1
ATOM 1265 O O . LEU A 1 168 ? -1.372 -5.274 2.714 1.00 95.56 168 LEU A O 1
ATOM 1269 N N . VAL A 1 169 ? -0.907 -3.419 3.877 1.00 95.25 169 VAL A N 1
ATOM 1270 C CA . VAL A 1 169 ? 0.455 -3.306 3.316 1.00 95.25 169 VAL A CA 1
ATOM 1271 C C . VAL A 1 169 ? 1.368 -4.461 3.715 1.00 95.25 169 VAL A C 1
ATOM 1273 O O . VAL A 1 169 ? 2.362 -4.689 3.038 1.00 95.25 169 VAL A O 1
ATOM 1276 N N . ARG A 1 170 ? 1.056 -5.190 4.796 1.00 92.94 170 ARG A N 1
ATOM 1277 C CA . ARG A 1 170 ? 1.851 -6.350 5.232 1.00 92.94 170 ARG A CA 1
ATOM 1278 C C . ARG A 1 170 ? 1.610 -7.589 4.377 1.00 92.94 170 ARG A C 1
ATOM 1280 O O . ARG A 1 170 ? 2.489 -8.437 4.315 1.00 92.94 170 ARG A O 1
ATOM 1287 N N . ILE A 1 171 ? 0.435 -7.699 3.758 1.00 94.62 171 ILE A N 1
ATOM 1288 C CA . ILE A 1 171 ? 0.055 -8.865 2.947 1.00 94.62 171 ILE A CA 1
ATOM 1289 C C . ILE A 1 171 ? 0.150 -8.600 1.444 1.00 94.62 171 ILE A C 1
ATOM 1291 O O . ILE A 1 171 ? 0.183 -9.538 0.656 1.00 94.62 171 ILE A O 1
ATOM 1295 N N . ALA A 1 172 ? 0.151 -7.334 1.028 1.00 95.06 172 ALA A N 1
ATOM 1296 C CA . ALA A 1 172 ? 0.200 -6.980 -0.380 1.00 95.06 172 ALA A CA 1
ATOM 1297 C C . ALA A 1 172 ? 1.626 -7.108 -0.932 1.00 95.06 172 ALA A C 1
ATOM 1299 O O . ALA A 1 172 ? 2.569 -6.542 -0.386 1.00 95.06 172 ALA A O 1
ATOM 1300 N N . GLU A 1 173 ? 1.768 -7.801 -2.060 1.00 92.56 173 GLU A N 1
ATOM 1301 C CA . GLU A 1 173 ? 3.023 -7.835 -2.821 1.00 92.56 173 GLU A CA 1
ATOM 1302 C C . GLU A 1 173 ? 3.187 -6.576 -3.678 1.00 92.56 173 GLU A C 1
ATOM 1304 O O . GLU A 1 173 ? 4.295 -6.062 -3.833 1.00 92.56 173 GLU A O 1
ATOM 1309 N N . ASP A 1 174 ? 2.079 -6.062 -4.223 1.00 93.12 174 ASP A N 1
ATOM 1310 C CA . ASP A 1 174 ? 2.038 -4.832 -5.003 1.00 93.12 174 ASP A CA 1
ATOM 1311 C C . ASP A 1 174 ? 1.276 -3.735 -4.236 1.00 93.12 174 ASP A C 1
ATOM 1313 O O . ASP A 1 174 ? 0.149 -3.950 -3.787 1.00 93.12 174 ASP A O 1
ATOM 1317 N N . PRO A 1 175 ? 1.834 -2.525 -4.112 1.00 93.06 175 PRO A N 1
ATOM 1318 C CA . PRO A 1 175 ? 1.155 -1.410 -3.455 1.00 93.06 175 PRO A CA 1
ATOM 1319 C C . PRO A 1 175 ? -0.169 -1.012 -4.125 1.00 93.06 175 PRO A C 1
ATOM 1321 O O . PRO A 1 175 ? -1.054 -0.490 -3.448 1.00 93.06 175 PRO A O 1
ATOM 1324 N N . GLU A 1 176 ? -0.337 -1.251 -5.431 1.00 93.75 176 GLU A N 1
ATOM 1325 C CA . GLU A 1 176 ? -1.601 -0.977 -6.132 1.00 93.75 176 GLU A CA 1
ATOM 1326 C C . GLU A 1 176 ? -2.704 -2.003 -5.821 1.00 93.75 176 GLU A C 1
ATOM 1328 O O . GLU A 1 176 ? -3.881 -1.698 -6.026 1.00 93.75 176 GLU A O 1
ATOM 1333 N N . ASP A 1 177 ? -2.360 -3.155 -5.236 1.00 95.62 177 ASP A N 1
ATOM 1334 C CA . ASP A 1 177 ? -3.336 -4.147 -4.773 1.00 95.62 177 ASP A CA 1
ATOM 1335 C C . ASP A 1 177 ? -4.056 -3.667 -3.498 1.00 95.62 177 ASP A C 1
ATOM 1337 O O . ASP A 1 177 ? -5.235 -3.960 -3.292 1.00 95.62 177 ASP A O 1
ATOM 1341 N N . VAL A 1 178 ? -3.394 -2.863 -2.654 1.00 96.12 178 VAL A N 1
ATOM 1342 C CA . VAL A 1 178 ? -3.955 -2.362 -1.382 1.00 96.12 178 VAL A CA 1
ATOM 1343 C C . VAL A 1 178 ? -5.256 -1.565 -1.575 1.00 96.12 178 VAL A C 1
ATOM 1345 O O . VAL A 1 178 ? -6.241 -1.897 -0.908 1.00 96.12 178 VAL A O 1
ATOM 1348 N N . PRO A 1 179 ? -5.339 -0.555 -2.471 1.00 95.12 179 PRO A N 1
ATOM 1349 C CA . PRO A 1 179 ? -6.603 0.131 -2.737 1.00 95.12 179 PRO A CA 1
ATOM 1350 C C . PRO A 1 179 ? -7.718 -0.794 -3.234 1.00 95.12 179 PRO A C 1
ATOM 1352 O O . PRO A 1 179 ? -8.883 -0.567 -2.902 1.00 95.12 179 PRO A O 1
ATOM 1355 N N . ILE A 1 180 ? -7.384 -1.841 -3.994 1.00 95.50 180 ILE A N 1
ATOM 1356 C CA . ILE A 1 180 ? -8.364 -2.806 -4.506 1.00 95.50 180 ILE A CA 1
ATOM 1357 C C . ILE A 1 180 ? -8.935 -3.636 -3.350 1.00 95.50 180 ILE A C 1
ATOM 1359 O O . ILE A 1 180 ? -10.157 -3.681 -3.171 1.00 95.50 180 ILE A O 1
ATOM 1363 N N . ILE A 1 181 ? -8.065 -4.225 -2.523 1.00 95.81 181 ILE A N 1
ATOM 1364 C CA . ILE A 1 181 ? -8.458 -5.029 -1.354 1.00 95.81 181 ILE A CA 1
ATOM 1365 C C . ILE A 1 181 ? -9.291 -4.175 -0.390 1.00 95.81 181 ILE A C 1
ATOM 1367 O O . ILE A 1 181 ? -10.415 -4.543 -0.027 1.00 95.81 181 ILE A O 1
ATOM 1371 N N . TYR A 1 182 ? -8.792 -2.984 -0.047 1.00 95.25 182 TYR A N 1
ATOM 1372 C CA . TYR A 1 182 ? -9.480 -2.048 0.841 1.00 95.25 182 TYR A CA 1
ATOM 1373 C C . TYR A 1 182 ? -10.852 -1.635 0.280 1.00 95.25 182 TYR A C 1
ATOM 1375 O O . TYR A 1 182 ? -11.861 -1.638 0.994 1.00 95.25 182 TYR A O 1
ATOM 1383 N N . GLY A 1 183 ? -10.924 -1.333 -1.020 1.00 93.12 183 GLY A N 1
ATOM 1384 C CA . GLY A 1 183 ? -12.153 -0.957 -1.720 1.00 93.12 183 GLY A CA 1
ATOM 1385 C C . GLY A 1 183 ? -13.216 -2.057 -1.747 1.00 93.12 183 GLY A C 1
ATOM 1386 O O . GLY A 1 183 ? -14.411 -1.757 -1.804 1.00 93.12 183 GLY A O 1
ATOM 1387 N N . LYS A 1 184 ? -12.815 -3.326 -1.622 1.00 93.69 184 LYS A N 1
ATOM 1388 C CA . LYS A 1 184 ? -13.723 -4.473 -1.459 1.00 93.69 184 LYS A CA 1
ATOM 1389 C C . LYS A 1 184 ? -14.156 -4.750 -0.031 1.00 93.69 184 LYS A C 1
ATOM 1391 O O . LYS A 1 184 ? -14.794 -5.765 0.220 1.00 93.69 184 LYS A O 1
ATOM 1396 N N . ARG A 1 185 ? -13.910 -3.801 0.875 1.00 91.12 185 ARG A N 1
ATOM 1397 C CA . ARG A 1 185 ? -14.290 -3.867 2.292 1.00 91.12 185 ARG A CA 1
ATOM 1398 C C . ARG A 1 185 ? -13.574 -4.976 3.066 1.00 91.12 185 ARG A C 1
ATOM 1400 O O . ARG A 1 185 ? -13.921 -5.225 4.216 1.00 91.12 185 ARG A O 1
ATOM 1407 N N . TYR A 1 186 ? -12.515 -5.551 2.500 1.00 92.06 186 TYR A N 1
ATOM 1408 C CA . TYR A 1 186 ? -11.559 -6.383 3.221 1.00 92.06 186 TYR A CA 1
ATOM 1409 C C . TYR A 1 186 ? -10.605 -5.475 4.003 1.00 92.06 186 TYR A C 1
ATOM 1411 O O . TYR A 1 186 ? -9.456 -5.276 3.629 1.00 92.06 186 TYR A O 1
ATOM 1419 N N . ARG A 1 187 ? -11.127 -4.829 5.054 1.00 90.19 187 ARG A N 1
ATOM 1420 C CA . ARG A 1 187 ? -10.401 -3.801 5.824 1.00 90.19 187 ARG A CA 1
ATOM 1421 C C . ARG A 1 187 ? -9.450 -4.388 6.867 1.00 90.19 187 ARG A C 1
ATOM 1423 O O . ARG A 1 187 ? -8.558 -3.695 7.332 1.00 90.19 187 ARG A O 1
ATOM 1430 N N . THR A 1 188 ? -9.624 -5.652 7.238 1.00 92.38 188 THR A N 1
ATOM 1431 C CA . THR A 1 188 ? -8.781 -6.324 8.232 1.00 92.38 188 THR A CA 1
ATOM 1432 C C . THR A 1 188 ? -8.418 -7.726 7.762 1.00 92.38 188 THR A C 1
ATOM 1434 O O . THR A 1 188 ? -9.156 -8.331 6.982 1.00 92.38 188 THR A O 1
ATOM 1437 N N . ILE A 1 189 ? -7.307 -8.258 8.283 1.00 93.56 189 ILE A N 1
ATOM 1438 C CA . ILE A 1 189 ? -6.875 -9.646 8.048 1.00 93.56 189 ILE A CA 1
ATOM 1439 C C . ILE A 1 189 ? -7.995 -10.629 8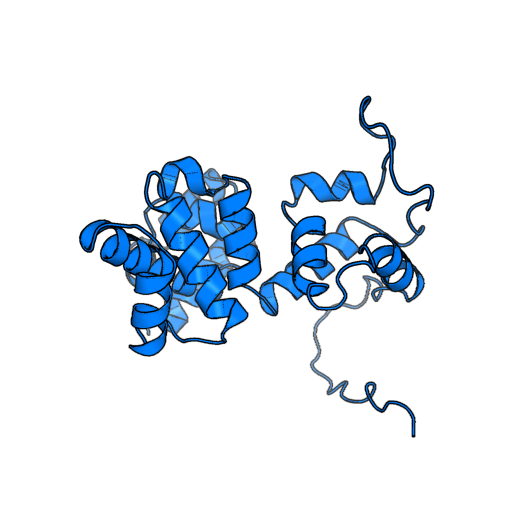.401 1.00 93.56 189 ILE A C 1
ATOM 1441 O O . ILE A 1 189 ? -8.335 -11.496 7.606 1.00 93.56 189 ILE A O 1
ATOM 1445 N N . ARG A 1 190 ? -8.668 -10.413 9.534 1.00 92.69 190 ARG A N 1
ATOM 1446 C CA . ARG A 1 190 ? -9.778 -11.262 9.974 1.00 92.69 190 ARG A CA 1
ATOM 1447 C C . ARG A 1 190 ? -10.943 -11.305 8.982 1.00 92.69 190 ARG A C 1
ATOM 1449 O O . ARG A 1 190 ? -11.537 -12.357 8.790 1.00 92.69 190 A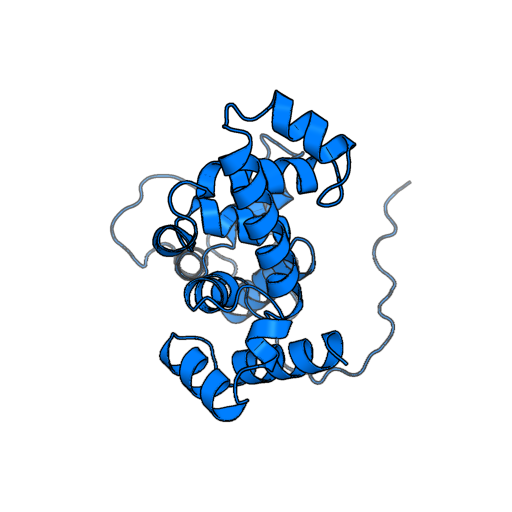RG A O 1
ATOM 1456 N N . VAL A 1 191 ? -11.284 -10.181 8.345 1.00 93.38 191 VAL A N 1
ATOM 1457 C CA . VAL A 1 191 ? -12.353 -10.149 7.327 1.00 93.38 191 VAL A CA 1
ATOM 1458 C C . VAL A 1 191 ? -11.925 -10.887 6.056 1.00 93.38 191 VAL A C 1
ATOM 1460 O O . VAL A 1 191 ? -12.761 -11.516 5.415 1.00 93.38 191 VAL A O 1
ATOM 1463 N N . ILE A 1 192 ? -10.635 -10.852 5.703 1.00 93.94 192 ILE A N 1
ATOM 1464 C CA . ILE A 1 192 ? -10.085 -11.673 4.612 1.00 93.94 192 ILE A CA 1
ATOM 1465 C C . ILE A 1 192 ? -10.226 -13.159 4.958 1.00 93.94 192 ILE A C 1
ATOM 1467 O O . ILE A 1 192 ? -10.755 -13.914 4.149 1.00 93.94 192 ILE A O 1
ATOM 1471 N N . MET A 1 193 ? -9.849 -13.558 6.176 1.00 94.50 193 MET A N 1
ATOM 1472 C CA . MET A 1 193 ? -9.887 -14.961 6.611 1.00 94.50 193 MET A CA 1
ATOM 1473 C C . MET A 1 193 ? -11.292 -15.533 6.805 1.00 94.50 193 MET A C 1
ATOM 1475 O O . MET A 1 193 ? -11.483 -16.744 6.769 1.00 94.50 193 MET A O 1
ATOM 1479 N N . GLN A 1 194 ? -12.300 -14.680 6.980 1.00 94.06 194 GLN A N 1
ATOM 1480 C CA . GLN A 1 194 ? -13.701 -15.106 6.989 1.00 94.06 194 GLN A CA 1
ATOM 1481 C C . GLN A 1 194 ? -14.230 -15.465 5.597 1.00 94.06 194 GLN A C 1
ATOM 1483 O O . GLN A 1 194 ? -15.262 -16.130 5.496 1.00 94.06 194 GLN A O 1
ATOM 1488 N N . ALA A 1 195 ? -13.570 -15.008 4.531 1.00 92.50 195 ALA A N 1
ATOM 1489 C CA . ALA A 1 195 ? -13.939 -15.372 3.175 1.00 92.50 195 ALA A CA 1
ATOM 1490 C C . ALA A 1 195 ? -13.355 -16.739 2.809 1.00 92.50 195 ALA A C 1
ATOM 1492 O O . ALA A 1 195 ? -12.207 -17.053 3.126 1.00 92.50 195 ALA A O 1
ATOM 1493 N N . ASP A 1 196 ? -14.141 -17.523 2.073 1.00 95.19 196 ASP A N 1
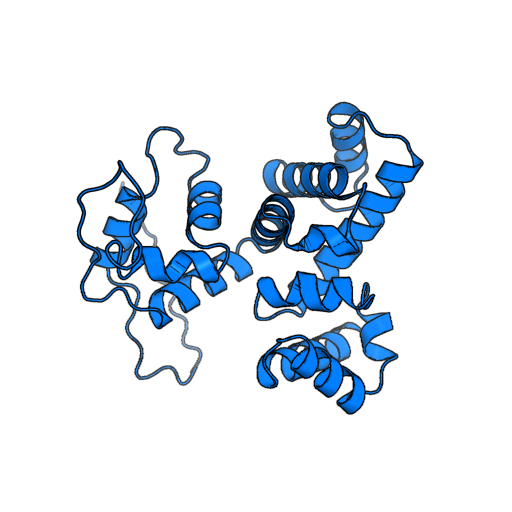ATOM 1494 C CA . ASP A 1 196 ? -13.637 -18.714 1.398 1.00 95.19 196 ASP A CA 1
ATOM 1495 C C . ASP A 1 196 ? -12.474 -18.340 0.463 1.00 95.19 196 ASP A C 1
ATOM 1497 O O . ASP A 1 196 ? -12.566 -17.372 -0.299 1.00 95.19 196 ASP A O 1
ATOM 1501 N N . LYS A 1 197 ? -11.381 -19.105 0.533 1.00 95.88 197 LYS A N 1
ATOM 1502 C CA . LYS A 1 197 ? -10.116 -18.803 -0.148 1.00 95.88 197 LYS A CA 1
ATOM 1503 C C . LYS A 1 197 ? -10.283 -18.677 -1.657 1.00 95.88 197 LYS A C 1
ATOM 1505 O O . LYS A 1 197 ? -9.862 -17.678 -2.243 1.00 95.88 197 LYS A O 1
ATOM 1510 N N . ASP A 1 198 ? -10.927 -19.655 -2.286 1.00 96.62 198 ASP A N 1
ATOM 1511 C CA . ASP A 1 198 ? -11.116 -19.668 -3.738 1.00 96.62 198 ASP A CA 1
ATOM 1512 C C . ASP A 1 198 ? -12.029 -18.523 -4.184 1.00 96.62 198 ASP A C 1
ATOM 1514 O O . ASP A 1 198 ? -11.743 -17.836 -5.170 1.00 96.62 198 ASP A O 1
ATOM 1518 N N . SER A 1 199 ? -13.086 -18.260 -3.414 1.00 95.56 199 SER A N 1
ATOM 1519 C CA . SER A 1 199 ? -14.000 -17.140 -3.644 1.00 95.56 199 SER A CA 1
ATOM 1520 C C . SER A 1 199 ? -13.295 -15.787 -3.524 1.00 95.56 199 SER A C 1
ATOM 1522 O O . SER A 1 199 ? -13.491 -14.909 -4.370 1.00 95.56 199 SER A O 1
ATOM 1524 N N . TRP A 1 200 ? -12.439 -15.617 -2.514 1.00 96.81 200 TRP A N 1
ATOM 1525 C CA . TRP A 1 200 ? -11.658 -14.399 -2.313 1.00 96.81 200 TRP A CA 1
ATOM 1526 C C . TRP A 1 200 ? -10.655 -14.187 -3.449 1.00 96.81 200 TRP A C 1
ATOM 1528 O O . TRP A 1 200 ? -10.615 -13.103 -4.036 1.00 96.81 200 TRP A O 1
ATOM 1538 N N . ILE A 1 201 ? -9.904 -15.227 -3.833 1.00 97.31 201 ILE A N 1
ATOM 1539 C CA . ILE A 1 201 ? -8.937 -15.161 -4.941 1.00 97.31 201 ILE A CA 1
ATOM 1540 C C . ILE A 1 201 ? -9.655 -14.815 -6.247 1.00 97.31 201 ILE A C 1
ATOM 1542 O O . ILE A 1 201 ? -9.226 -13.908 -6.962 1.00 97.31 201 ILE A O 1
ATOM 1546 N N . ALA A 1 202 ? -10.767 -15.487 -6.557 1.00 97.00 202 ALA A N 1
ATOM 1547 C CA . ALA A 1 202 ? -11.557 -15.202 -7.753 1.00 97.00 202 ALA A CA 1
ATOM 1548 C C . ALA A 1 202 ? -12.069 -13.754 -7.766 1.00 97.00 202 ALA A C 1
ATOM 1550 O O . ALA A 1 202 ? -12.033 -13.093 -8.809 1.00 97.00 202 ALA A O 1
ATOM 1551 N N . GLN A 1 203 ? -12.500 -13.237 -6.611 1.00 96.75 203 GLN A N 1
ATOM 1552 C CA . 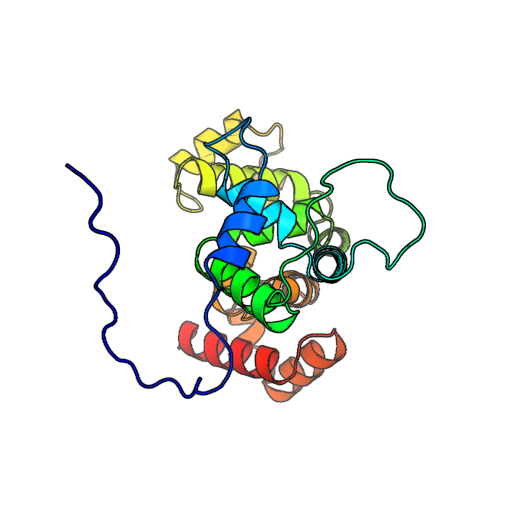GLN A 1 203 ? -12.909 -11.844 -6.474 1.00 96.75 203 GLN A CA 1
ATOM 1553 C C . GLN A 1 203 ? -11.735 -10.888 -6.708 1.00 96.75 203 GLN A C 1
ATOM 1555 O O . GLN A 1 203 ? -11.887 -9.944 -7.473 1.00 96.75 203 GLN A O 1
ATOM 1560 N N . MET A 1 204 ? -10.571 -11.113 -6.101 1.00 97.25 204 MET A N 1
ATOM 1561 C CA . MET A 1 204 ? -9.409 -10.232 -6.274 1.00 97.25 204 MET A CA 1
ATOM 1562 C C . MET A 1 204 ? -8.905 -10.219 -7.720 1.00 97.25 204 MET A C 1
ATOM 1564 O O . MET A 1 204 ? -8.630 -9.150 -8.267 1.00 97.25 204 MET A O 1
ATOM 1568 N N . VAL A 1 205 ? -8.882 -11.383 -8.378 1.00 97.25 205 VAL A N 1
ATOM 1569 C CA . VAL A 1 205 ? -8.522 -11.499 -9.799 1.00 97.25 205 VAL A CA 1
ATOM 1570 C C . VAL A 1 205 ? -9.494 -10.733 -10.688 1.00 97.25 205 VAL A C 1
ATOM 1572 O O . VAL A 1 205 ? -9.071 -10.007 -11.587 1.00 97.25 205 VAL A O 1
ATOM 1575 N N . LYS A 1 206 ? -10.799 -10.832 -10.415 1.00 96.88 206 LYS A N 1
ATOM 1576 C CA . LYS A 1 206 ? -11.828 -10.072 -11.139 1.00 96.88 206 LYS A CA 1
ATOM 1577 C C . LYS A 1 206 ? -11.622 -8.557 -11.031 1.00 96.88 206 LYS A C 1
ATOM 1579 O O . LYS A 1 206 ? -11.989 -7.827 -11.946 1.00 96.88 206 LYS A O 1
ATOM 1584 N N . GLU A 1 207 ? -11.053 -8.089 -9.927 1.00 94.94 207 GLU A N 1
ATOM 1585 C CA . GLU A 1 207 ? -10.830 -6.666 -9.656 1.00 94.94 207 GLU A CA 1
ATOM 1586 C C . GLU A 1 207 ? -9.462 -6.160 -10.127 1.00 94.94 207 GLU A C 1
ATOM 1588 O O . GLU A 1 207 ? -9.177 -4.971 -10.001 1.00 94.94 207 GLU A O 1
ATOM 1593 N N . GLY A 1 208 ? -8.648 -7.037 -10.721 1.00 93.62 208 GLY A N 1
ATOM 1594 C CA . GLY A 1 208 ? -7.402 -6.672 -11.392 1.00 93.62 208 GLY A CA 1
ATOM 1595 C C . GLY A 1 208 ? -6.124 -7.048 -10.646 1.00 93.62 208 GLY A C 1
ATOM 1596 O O . GLY A 1 208 ? -5.043 -6.778 -11.165 1.00 93.62 208 GLY A O 1
ATOM 1597 N N . ILE A 1 209 ? -6.216 -7.697 -9.481 1.00 95.94 209 ILE A N 1
ATOM 1598 C CA . ILE A 1 209 ? -5.042 -8.250 -8.789 1.00 95.94 209 ILE A CA 1
ATOM 1599 C C . ILE A 1 209 ? -4.578 -9.506 -9.534 1.00 95.94 209 ILE A C 1
ATOM 1601 O O . ILE A 1 209 ? -5.388 -10.311 -9.998 1.00 95.94 209 ILE A O 1
ATOM 1605 N N . SER A 1 210 ? -3.266 -9.709 -9.667 1.00 96.06 210 SER A N 1
ATOM 1606 C CA . SER A 1 210 ? -2.759 -10.940 -10.284 1.00 96.06 210 SER A CA 1
ATOM 1607 C C . SER A 1 210 ? -3.139 -12.164 -9.434 1.00 96.06 210 SER A C 1
ATOM 1609 O O . SER A 1 210 ? -3.170 -12.096 -8.206 1.00 96.06 210 SER A O 1
ATOM 1611 N N . LYS A 1 211 ? -3.407 -13.317 -10.065 1.00 96.75 211 LYS A N 1
ATOM 1612 C CA . LYS A 1 211 ? -3.750 -14.543 -9.317 1.00 96.75 211 LYS A CA 1
ATOM 1613 C C . LYS A 1 211 ? -2.660 -14.930 -8.309 1.00 96.75 211 LYS A C 1
ATOM 1615 O O . LYS A 1 211 ? -2.983 -15.383 -7.218 1.00 96.75 211 LYS A O 1
ATOM 1620 N N . ASP A 1 212 ? -1.396 -14.733 -8.680 1.00 96.94 212 ASP A N 1
ATOM 1621 C CA . ASP A 1 212 ? -0.240 -15.001 -7.821 1.00 96.94 212 ASP A CA 1
ATOM 1622 C C . ASP A 1 212 ? -0.194 -14.055 -6.609 1.00 96.94 212 ASP A C 1
ATOM 1624 O O . ASP A 1 212 ? -0.079 -14.520 -5.478 1.00 96.94 212 ASP A O 1
ATOM 1628 N N . ASN A 1 213 ? -0.378 -12.745 -6.818 1.00 96.25 213 ASN A N 1
ATOM 1629 C CA . ASN A 1 213 ? -0.424 -11.768 -5.725 1.00 96.25 213 ASN A CA 1
ATOM 1630 C C . ASN A 1 213 ? -1.605 -12.032 -4.788 1.00 96.25 213 ASN A C 1
ATOM 1632 O O . ASN A 1 213 ? -1.445 -11.962 -3.574 1.00 96.25 213 ASN A O 1
ATOM 1636 N N . ALA A 1 214 ? -2.778 -12.361 -5.339 1.00 96.94 214 ALA A N 1
ATOM 1637 C CA . ALA A 1 214 ? -3.949 -12.707 -4.544 1.00 96.94 214 ALA A CA 1
ATOM 1638 C C . ALA A 1 214 ? -3.667 -13.942 -3.672 1.00 96.94 214 ALA A C 1
ATOM 1640 O O . ALA A 1 214 ? -3.846 -13.894 -2.457 1.00 96.94 214 ALA A O 1
ATOM 1641 N N . LEU A 1 215 ? -3.161 -15.029 -4.261 1.00 96.88 215 LEU A N 1
ATOM 1642 C CA . LEU A 1 215 ? -2.824 -16.237 -3.507 1.00 96.88 215 LEU A CA 1
ATOM 1643 C C . LEU A 1 215 ? -1.833 -15.938 -2.371 1.00 96.88 215 LEU A C 1
ATOM 1645 O O . LEU A 1 215 ? -2.097 -16.299 -1.228 1.00 96.88 215 LEU A O 1
ATOM 1649 N N . LYS A 1 216 ? -0.744 -15.217 -2.665 1.00 96.31 216 LYS A N 1
ATOM 1650 C CA . LYS A 1 216 ? 0.260 -14.829 -1.663 1.00 96.31 216 LYS A CA 1
ATOM 1651 C C . LYS A 1 216 ? -0.327 -13.974 -0.548 1.00 96.31 216 LYS A C 1
ATOM 1653 O O . LYS A 1 216 ? -0.032 -14.227 0.614 1.00 96.31 216 LYS A O 1
ATOM 1658 N N . ALA A 1 217 ? -1.169 -13.000 -0.886 1.00 95.81 217 ALA A N 1
ATOM 1659 C CA . ALA A 1 217 ? -1.803 -12.135 0.100 1.00 95.81 217 ALA A CA 1
ATOM 1660 C C . ALA A 1 217 ? -2.726 -12.920 1.043 1.00 95.81 217 ALA A C 1
ATOM 1662 O O . ALA A 1 217 ? -2.690 -12.689 2.251 1.00 95.81 217 ALA A O 1
ATOM 1663 N N . TYR A 1 218 ? -3.508 -13.870 0.518 1.00 96.31 218 TYR A N 1
ATOM 1664 C CA . TYR A 1 218 ? -4.358 -14.732 1.345 1.00 96.31 218 TYR A CA 1
ATOM 1665 C C . TYR A 1 218 ? -3.522 -15.673 2.222 1.00 96.31 218 TYR A C 1
ATOM 1667 O O . TYR A 1 218 ? -3.744 -15.743 3.426 1.00 96.31 218 TYR A O 1
ATOM 1675 N N . ASP A 1 219 ? -2.516 -16.342 1.652 1.00 95.19 219 ASP A N 1
ATOM 1676 C CA . ASP A 1 219 ? -1.617 -17.228 2.404 1.00 95.19 219 ASP A CA 1
ATOM 1677 C C . ASP A 1 219 ? -0.864 -16.473 3.511 1.00 95.19 219 ASP A C 1
ATOM 1679 O O . ASP A 1 219 ? -0.596 -17.019 4.581 1.00 95.19 219 ASP A O 1
ATOM 1683 N N . PHE A 1 220 ? -0.498 -15.209 3.274 1.00 94.19 220 PHE A N 1
ATOM 1684 C CA . PHE A 1 220 ? 0.124 -14.364 4.290 1.00 94.19 220 PHE A CA 1
ATOM 1685 C C . PHE A 1 220 ? -0.884 -13.975 5.374 1.00 94.19 220 PHE A C 1
ATOM 1687 O O . PHE A 1 220 ? -0.562 -14.058 6.558 1.00 94.19 220 PHE A O 1
ATOM 1694 N N . ALA A 1 221 ? -2.103 -13.580 4.991 1.00 93.88 221 ALA A N 1
ATOM 1695 C CA . ALA A 1 221 ? -3.182 -13.281 5.930 1.00 93.88 221 ALA A CA 1
ATOM 1696 C C . ALA A 1 221 ? -3.461 -14.471 6.864 1.00 93.88 221 ALA A C 1
ATOM 1698 O O . ALA A 1 221 ? -3.541 -14.281 8.076 1.00 93.88 221 ALA A O 1
ATOM 1699 N N . GLU A 1 222 ? -3.495 -15.688 6.317 1.00 92.75 222 GLU A N 1
ATOM 1700 C CA . GLU A 1 222 ? -3.670 -16.936 7.069 1.00 92.75 222 GLU A CA 1
ATOM 1701 C C . GLU A 1 222 ? -2.567 -17.120 8.120 1.00 92.75 222 GLU A C 1
ATOM 1703 O O . GLU A 1 222 ? -2.860 -17.414 9.275 1.00 92.75 222 GLU A O 1
ATOM 1708 N N . ARG A 1 223 ? -1.303 -16.849 7.771 1.00 91.25 223 ARG A N 1
ATOM 1709 C CA . ARG A 1 223 ? -0.170 -16.935 8.715 1.00 91.25 223 ARG A CA 1
ATOM 1710 C C . ARG A 1 223 ? -0.181 -15.873 9.814 1.00 91.25 223 ARG A C 1
ATOM 1712 O O . ARG A 1 223 ? 0.438 -16.102 10.844 1.00 91.25 223 ARG A O 1
ATOM 1719 N N . ILE A 1 224 ? -0.783 -14.705 9.576 1.00 87.56 224 ILE A N 1
ATOM 1720 C CA . ILE A 1 224 ? -0.902 -13.647 10.596 1.00 87.56 224 ILE A CA 1
ATOM 1721 C C . ILE A 1 224 ? -2.035 -13.967 11.585 1.00 87.56 224 ILE A C 1
ATOM 1723 O O . ILE A 1 224 ? -1.933 -13.586 12.748 1.00 87.56 224 ILE A O 1
ATOM 1727 N N . ASP A 1 225 ? -3.127 -14.580 11.117 1.00 82.44 225 ASP A N 1
ATOM 1728 C CA . ASP A 1 225 ? -4.328 -14.840 11.931 1.00 82.44 225 ASP A CA 1
ATOM 1729 C C . ASP A 1 225 ? -4.209 -16.101 12.814 1.00 82.44 225 ASP A C 1
ATOM 1731 O O . ASP A 1 225 ? -4.900 -16.185 13.830 1.00 82.44 225 ASP A O 1
ATOM 1735 N N . CYS A 1 226 ? -3.344 -17.056 12.438 1.00 61.16 226 CYS A N 1
ATOM 1736 C CA . CYS A 1 226 ? -3.027 -18.268 13.212 1.00 61.16 226 CYS A CA 1
ATOM 1737 C C . CYS A 1 226 ? -2.121 -17.986 14.421 1.00 61.16 226 CYS A C 1
ATOM 1739 O O . CYS A 1 226 ? -2.385 -18.584 15.491 1.00 61.16 226 CYS A O 1
#